Protein AF-A0A933HYL0-F1 (afdb_monomer_lite)

Radius of gyration: 24.43 Å; chains: 1; bounding box: 72×56×58 Å

Secondary structure (DSSP, 8-state):
--HHHHHHHHHHHHHHHHHHHSS-TTPPTTTHHHHHHHHHHHHTT---THHHHHHHHHHHHHSS--HHHHHHHHHHTTEEEEEEE-BSSSTTBHHHHHHTT-PPEEEEE-TTS-EEEEEEEEEETTTTEEEEETTEEEEHHHHHHHHHTTTTEEEEEEEPPGGGS-GGGHHHHGGG-----S---S-SSSHHHHTTS------THHHHHHTTT----PPPPPPPPPP---------HHHHHHHHHHHHHHHHHHT-

Sequence (256 aa):
MPIKNLALAACVAAVIHGCASVGRLTAPPGSCGVDAAERLSVRHGLGLGTAKDRLVSEARSSGVTSGAALKSALESAGFSVEVFAGDLDGPVGICRHAAQGRPPVVMLAGPNGLNHYALVAGCDPNRRVVRLEPEISMPYEAFARAWEAANRFTLVASKAPDVLRSPERTAADSAQSEPSLLLQSAAGSECWKRCRRKDDYYNTEECVMKCKDSAPAALPQPQSQPRHDHGPVYMDWKRAAAVLLIAIGIVLWVFL

Foldseek 3Di:
DPDVVVQLQVLLVCVVCVVCPPPCVPQQQQCLLLVQLQVLCVLQVFHLPCLSVVQVVCCVVVSHRDPVSSCVSLVVSQKDKDKDQEDCPDPRHQQVCLVVVFWKWAWFQHPVRDIGTWTFNHDDVVQQWTATPPGRIDHVVSRCVRRVSVVSIIMTIDRHDPVPPDCVVVVVVVVPDDDDDDDDDPDPPPLVVPVPPDPDDDDPPVSVVVVPPDDPDDDDDDDDDDDDPPDDPPDPVVVVVVVVVVVVVVVVVVVD

pLDDT: mean 77.0, std 20.8, range [36.19, 98.25]

Structure (mmCIF, N/CA/C/O backbone):
data_AF-A0A933HYL0-F1
#
_entry.id   AF-A0A933HYL0-F1
#
loop_
_atom_site.group_PDB
_atom_site.id
_atom_site.type_symbol
_atom_site.label_atom_id
_atom_site.label_alt_id
_atom_site.label_comp_id
_atom_site.label_asym_id
_atom_site.label_entity_id
_atom_site.label_seq_id
_atom_site.pdbx_PDB_ins_code
_atom_site.Cartn_x
_atom_site.Cartn_y
_atom_site.Cartn_z
_atom_site.occupancy
_atom_site.B_iso_or_equiv
_atom_site.auth_seq_id
_atom_site.auth_comp_id
_atom_site.auth_asym_id
_atom_site.auth_atom_id
_atom_site.pdbx_PDB_model_num
ATOM 1 N N . MET A 1 1 ? 22.845 -6.695 -22.492 1.00 58.44 1 MET A N 1
ATOM 2 C CA . MET A 1 1 ? 21.547 -6.496 -21.800 1.00 58.44 1 MET A CA 1
ATOM 3 C C . MET A 1 1 ? 21.514 -5.092 -21.193 1.00 58.44 1 MET A C 1
ATOM 5 O O . MET A 1 1 ? 22.331 -4.867 -20.313 1.00 58.44 1 MET A O 1
ATOM 9 N N . PRO A 1 2 ? 20.677 -4.140 -21.665 1.00 58.72 2 PRO A N 1
ATOM 10 C CA . PRO A 1 2 ? 20.410 -2.968 -20.804 1.00 58.72 2 PRO A CA 1
ATOM 11 C C . PRO A 1 2 ? 18.983 -2.370 -20.819 1.00 58.72 2 PRO A C 1
ATOM 13 O O . PRO A 1 2 ? 18.555 -1.804 -19.819 1.00 58.72 2 PRO A O 1
ATOM 16 N N . ILE A 1 3 ? 18.196 -2.502 -21.892 1.00 59.81 3 ILE A N 1
ATOM 17 C CA . ILE A 1 3 ? 17.007 -1.639 -22.089 1.00 59.81 3 ILE A CA 1
ATOM 18 C C . ILE A 1 3 ? 15.853 -1.963 -21.118 1.00 59.81 3 ILE A C 1
ATOM 20 O O . ILE A 1 3 ? 15.157 -1.067 -20.644 1.00 59.81 3 ILE A O 1
ATOM 24 N N . LYS A 1 4 ? 15.668 -3.240 -20.754 1.00 59.25 4 LYS A N 1
ATOM 25 C CA . LYS A 1 4 ? 14.552 -3.672 -19.888 1.00 59.25 4 LYS A CA 1
ATOM 26 C C . LYS A 1 4 ? 14.677 -3.184 -18.434 1.00 59.25 4 LYS A C 1
ATOM 28 O O . LYS A 1 4 ? 13.657 -2.992 -17.775 1.00 59.25 4 LYS A O 1
ATOM 33 N N . ASN A 1 5 ? 15.899 -2.946 -17.953 1.00 66.38 5 ASN A N 1
ATOM 34 C CA . ASN A 1 5 ? 16.138 -2.509 -16.573 1.00 66.38 5 ASN A CA 1
ATOM 35 C C . ASN A 1 5 ? 15.913 -1.001 -16.399 1.00 66.38 5 ASN A C 1
ATOM 37 O O . ASN A 1 5 ? 15.416 -0.581 -15.358 1.00 66.38 5 ASN A O 1
ATOM 41 N N . LEU A 1 6 ? 16.181 -0.202 -17.439 1.00 70.19 6 LEU A N 1
ATOM 42 C CA . LEU A 1 6 ? 15.929 1.243 -17.431 1.00 70.19 6 LEU A CA 1
ATOM 43 C C . LEU A 1 6 ? 14.437 1.575 -17.317 1.00 70.19 6 LEU A C 1
ATOM 45 O O . LEU A 1 6 ? 14.065 2.420 -16.510 1.00 70.19 6 LEU A O 1
ATOM 49 N N . ALA A 1 7 ? 13.570 0.876 -18.058 1.00 68.06 7 ALA A N 1
ATOM 50 C CA . ALA A 1 7 ? 12.125 1.107 -17.989 1.00 68.06 7 ALA A CA 1
ATOM 51 C C . ALA A 1 7 ? 11.537 0.761 -16.608 1.00 68.06 7 ALA A C 1
ATOM 53 O O . ALA A 1 7 ? 10.682 1.485 -16.100 1.00 68.06 7 ALA A O 1
ATOM 54 N N . LEU A 1 8 ? 12.020 -0.317 -15.975 1.00 68.69 8 LEU A N 1
ATOM 55 C CA . LEU A 1 8 ? 11.622 -0.688 -14.614 1.00 68.69 8 LEU A CA 1
ATOM 56 C C . LEU A 1 8 ? 12.084 0.362 -13.601 1.00 68.69 8 LEU A C 1
ATOM 58 O O . LEU A 1 8 ? 11.274 0.840 -12.811 1.00 68.69 8 LEU A O 1
ATOM 62 N N . ALA A 1 9 ? 13.363 0.741 -13.656 1.00 71.69 9 ALA A N 1
ATOM 63 C CA . ALA A 1 9 ? 13.922 1.755 -12.773 1.00 71.69 9 ALA A CA 1
ATOM 64 C C . ALA A 1 9 ? 13.176 3.086 -12.921 1.00 71.69 9 ALA A C 1
ATOM 66 O O . ALA A 1 9 ? 12.845 3.690 -11.911 1.00 71.69 9 ALA A O 1
ATOM 67 N N . ALA A 1 10 ? 12.831 3.495 -14.145 1.00 71.44 10 ALA A N 1
ATOM 68 C CA . ALA A 1 10 ? 12.051 4.702 -14.402 1.00 71.44 10 ALA A CA 1
ATOM 69 C C . ALA A 1 10 ? 10.617 4.611 -13.857 1.00 71.44 10 ALA A C 1
ATOM 71 O O . ALA A 1 10 ? 10.153 5.567 -13.250 1.00 71.44 10 ALA A O 1
ATOM 72 N N . CYS A 1 11 ? 9.922 3.476 -14.008 1.00 68.75 11 CYS A N 1
ATOM 73 C CA . CYS A 1 11 ? 8.566 3.306 -13.470 1.00 68.75 11 CYS A CA 1
ATOM 74 C C . CYS A 1 11 ? 8.554 3.311 -11.937 1.00 68.75 11 CYS A C 1
ATOM 76 O O . CYS A 1 11 ? 7.719 3.968 -11.323 1.00 68.75 11 CYS A O 1
ATOM 78 N N . VAL A 1 12 ? 9.488 2.597 -11.307 1.00 71.12 12 VAL A N 1
ATOM 79 C CA . VAL A 1 12 ? 9.582 2.544 -9.843 1.00 71.12 12 VAL A CA 1
ATOM 80 C C . VAL A 1 12 ? 10.084 3.875 -9.291 1.00 71.12 12 VAL A C 1
ATOM 82 O O . VAL A 1 12 ? 9.544 4.374 -8.309 1.00 71.12 12 VAL A O 1
ATOM 85 N N . ALA A 1 13 ? 11.045 4.514 -9.959 1.00 73.88 13 ALA A N 1
ATOM 86 C CA . ALA A 1 13 ? 11.440 5.876 -9.635 1.00 73.88 13 ALA A CA 1
ATOM 87 C C . ALA A 1 13 ? 10.264 6.839 -9.805 1.00 73.88 13 ALA A C 1
ATOM 89 O O . ALA A 1 13 ? 10.100 7.688 -8.948 1.00 73.88 13 ALA A O 1
ATOM 90 N N . ALA A 1 14 ? 9.415 6.700 -10.824 1.00 70.25 14 ALA A N 1
ATOM 91 C CA . ALA A 1 14 ? 8.217 7.522 -10.978 1.00 70.25 14 ALA A CA 1
ATOM 92 C C . ALA A 1 14 ? 7.194 7.282 -9.860 1.00 70.25 14 ALA A C 1
ATOM 94 O O . ALA A 1 14 ? 6.531 8.227 -9.461 1.00 70.25 14 ALA A O 1
ATOM 95 N N . VAL A 1 15 ? 7.099 6.076 -9.291 1.00 67.81 15 VAL A N 1
ATOM 96 C CA . VAL A 1 15 ? 6.309 5.858 -8.066 1.00 67.81 15 VAL A CA 1
ATOM 97 C C . VAL A 1 15 ? 6.938 6.594 -6.883 1.00 67.81 15 VAL A C 1
ATOM 99 O O . VAL A 1 15 ? 6.281 7.392 -6.219 1.00 67.81 15 VAL A O 1
ATOM 102 N N . ILE A 1 16 ? 8.237 6.388 -6.664 1.00 67.62 16 ILE A N 1
ATOM 103 C CA . ILE A 1 16 ? 8.970 6.958 -5.527 1.00 67.62 16 ILE A CA 1
ATOM 104 C C . ILE A 1 16 ? 9.007 8.499 -5.594 1.00 67.62 16 ILE A C 1
ATOM 106 O O . ILE A 1 16 ? 8.783 9.170 -4.591 1.00 67.62 16 ILE A O 1
ATOM 110 N N . HIS A 1 17 ? 9.251 9.069 -6.774 1.00 63.16 17 HIS A N 1
ATOM 111 C CA . HIS A 1 17 ? 9.361 10.512 -7.022 1.00 63.16 17 HIS A CA 1
ATOM 112 C C . HIS A 1 17 ? 8.012 11.159 -7.363 1.00 63.16 17 HIS A C 1
ATOM 114 O O . HIS A 1 17 ? 7.825 12.353 -7.133 1.00 63.16 17 HIS A O 1
ATOM 120 N N . GLY A 1 18 ? 7.045 10.400 -7.882 1.00 56.84 18 GLY A N 1
ATOM 121 C CA . GLY A 1 18 ? 5.660 10.841 -8.067 1.00 56.84 18 GLY A CA 1
ATOM 122 C C . GLY A 1 18 ? 5.039 11.249 -6.735 1.00 56.84 18 GLY A C 1
ATOM 123 O O . GLY A 1 18 ? 4.436 12.314 -6.633 1.00 56.84 18 GLY A O 1
ATOM 124 N N . CYS A 1 19 ? 5.324 10.491 -5.672 1.00 53.25 19 CYS A N 1
ATOM 125 C CA . CYS A 1 19 ? 4.989 10.880 -4.301 1.00 53.25 19 CYS A CA 1
ATOM 126 C C . CYS A 1 19 ? 5.635 12.212 -3.873 1.00 53.25 19 CYS A C 1
ATOM 128 O O . CYS A 1 19 ? 5.015 12.979 -3.141 1.00 53.25 19 CYS A O 1
ATOM 130 N N . ALA A 1 20 ? 6.837 12.531 -4.363 1.00 49.69 20 ALA A N 1
ATOM 131 C CA . ALA A 1 20 ? 7.520 13.786 -4.051 1.00 49.69 20 ALA A CA 1
ATOM 132 C C . ALA A 1 20 ? 6.989 14.992 -4.853 1.00 49.69 20 ALA A C 1
ATOM 134 O O . ALA A 1 20 ? 7.069 16.117 -4.376 1.00 49.69 20 ALA A O 1
ATOM 135 N N . SER A 1 21 ? 6.441 14.796 -6.056 1.00 40.31 21 SER A N 1
ATOM 136 C CA . SER A 1 21 ? 6.103 15.898 -6.980 1.00 40.31 21 SER A CA 1
ATOM 137 C C . SER A 1 21 ? 4.678 16.451 -6.842 1.00 40.31 21 SER A C 1
ATOM 139 O O . SER A 1 21 ? 4.428 17.586 -7.250 1.00 40.31 21 SER A O 1
ATOM 141 N N . VAL A 1 22 ? 3.753 15.737 -6.192 1.00 48.69 22 VAL A N 1
ATOM 142 C CA . VAL A 1 22 ? 2.398 16.244 -5.894 1.00 48.69 22 VAL A CA 1
ATOM 143 C C . VAL A 1 22 ? 2.411 17.087 -4.611 1.00 48.69 22 VAL A C 1
ATOM 145 O O . VAL A 1 22 ? 1.869 16.685 -3.586 1.00 48.69 22 VAL A O 1
ATOM 148 N N . GLY A 1 23 ? 3.091 18.240 -4.626 1.00 36.19 23 GLY A N 1
ATOM 149 C CA . GLY A 1 23 ? 2.983 19.308 -3.610 1.00 36.19 23 GLY A CA 1
ATOM 150 C C . GLY A 1 23 ? 3.295 18.948 -2.144 1.00 36.19 23 GLY A C 1
ATOM 151 O O . GLY A 1 23 ? 3.155 19.798 -1.270 1.00 36.19 23 GLY A O 1
ATOM 152 N N . ARG A 1 24 ? 3.724 17.715 -1.855 1.00 42.88 24 ARG A N 1
ATOM 153 C CA . ARG A 1 24 ? 4.025 17.177 -0.518 1.00 42.88 24 ARG A CA 1
ATOM 154 C C . ARG A 1 24 ? 5.512 16.838 -0.377 1.00 42.88 24 ARG A C 1
ATOM 156 O O . ARG A 1 24 ? 5.888 15.795 0.144 1.00 42.88 24 ARG A O 1
ATOM 163 N N . LEU A 1 25 ? 6.377 17.766 -0.790 1.00 38.25 25 LEU A N 1
ATOM 164 C CA . LEU A 1 25 ? 7.845 17.675 -0.676 1.00 38.25 25 LEU A CA 1
ATOM 165 C C . LEU A 1 25 ? 8.384 17.634 0.773 1.00 38.25 25 LEU A C 1
ATOM 167 O O . LEU A 1 25 ? 9.589 17.727 0.982 1.00 38.25 25 LEU A O 1
ATOM 171 N N . THR A 1 26 ? 7.525 17.496 1.783 1.00 52.34 26 THR A N 1
ATOM 172 C CA . THR A 1 26 ? 7.911 17.430 3.201 1.00 52.34 26 THR A CA 1
ATOM 173 C C . THR A 1 26 ? 7.614 16.081 3.849 1.00 52.34 26 THR A C 1
ATOM 175 O O . THR A 1 26 ? 7.827 15.936 5.054 1.00 52.34 26 THR A O 1
ATOM 178 N N . ALA A 1 27 ? 7.129 15.091 3.089 1.00 62.59 27 ALA A N 1
ATOM 179 C CA . ALA A 1 27 ? 6.898 13.763 3.636 1.00 62.59 27 ALA A CA 1
ATOM 180 C C . ALA A 1 27 ? 8.245 13.181 4.119 1.00 62.59 27 ALA A C 1
ATOM 182 O O . ALA A 1 27 ? 9.186 13.078 3.326 1.00 62.59 27 ALA A O 1
ATOM 183 N N . PRO A 1 28 ? 8.393 12.856 5.419 1.00 71.88 28 PRO A N 1
ATOM 184 C CA . PRO A 1 28 ? 9.663 12.380 5.946 1.00 71.88 28 PRO A CA 1
ATOM 185 C C . PRO A 1 28 ? 10.057 11.053 5.276 1.00 71.88 28 PRO A C 1
ATOM 187 O O . PRO A 1 28 ? 9.175 10.306 4.836 1.00 71.88 28 PRO A O 1
ATOM 190 N N . PRO A 1 29 ? 11.356 10.720 5.206 1.00 76.81 29 PRO A N 1
ATOM 191 C CA . PRO A 1 29 ? 11.801 9.411 4.735 1.00 76.81 29 PRO A CA 1
ATOM 192 C C . PRO A 1 29 ? 11.029 8.285 5.439 1.00 76.81 29 PRO A C 1
ATOM 194 O O . PRO A 1 29 ? 10.729 8.385 6.628 1.00 76.81 29 PRO A O 1
ATOM 197 N N . GLY A 1 30 ? 10.649 7.245 4.695 1.00 83.25 30 GLY A N 1
ATOM 198 C CA . GLY A 1 30 ? 9.903 6.108 5.248 1.00 83.25 30 GLY A CA 1
ATOM 199 C C . GLY A 1 30 ? 8.398 6.316 5.437 1.00 83.25 30 GLY A C 1
ATOM 200 O O . GLY A 1 30 ? 7.706 5.368 5.798 1.00 83.25 30 GLY A O 1
ATOM 201 N N . SER A 1 31 ? 7.858 7.503 5.149 1.00 91.31 31 SER A N 1
ATOM 202 C CA . SER A 1 31 ? 6.430 7.819 5.344 1.00 91.31 31 SER A CA 1
ATOM 203 C C . SER A 1 31 ? 5.463 7.130 4.378 1.00 91.31 31 SER A C 1
ATOM 205 O O . SER A 1 31 ? 4.265 7.128 4.642 1.00 91.31 31 SER A O 1
ATOM 207 N N . CYS A 1 32 ? 5.938 6.489 3.304 1.00 94.00 32 CYS A N 1
ATOM 208 C CA . CYS A 1 32 ? 5.060 5.836 2.320 1.00 94.00 32 CYS A CA 1
ATOM 209 C C . CYS A 1 32 ? 4.092 4.809 2.940 1.00 94.00 32 CYS A C 1
ATOM 211 O O . CYS A 1 32 ? 2.947 4.705 2.504 1.00 94.00 32 CYS A O 1
ATOM 213 N N . GLY A 1 33 ? 4.508 4.098 3.998 1.00 95.38 33 GLY A N 1
ATOM 214 C CA . GLY A 1 33 ? 3.620 3.211 4.754 1.00 95.38 33 GLY A CA 1
ATOM 215 C C . GLY A 1 33 ? 2.516 3.980 5.486 1.00 95.38 33 GLY A C 1
ATOM 216 O O . GLY A 1 33 ? 1.345 3.615 5.395 1.00 95.38 33 GLY A O 1
ATOM 217 N N . VAL A 1 34 ? 2.878 5.075 6.162 1.00 96.12 34 VAL A N 1
ATOM 218 C CA . VAL A 1 34 ? 1.932 5.973 6.850 1.00 96.12 34 VAL A CA 1
ATOM 219 C C . VAL A 1 34 ? 0.899 6.515 5.862 1.00 96.12 34 VAL A C 1
ATOM 221 O O . VAL A 1 34 ? -0.298 6.432 6.125 1.00 96.12 34 VAL A O 1
ATOM 224 N N . ASP A 1 35 ? 1.351 7.010 4.709 1.00 95.62 35 ASP A N 1
ATOM 225 C CA . ASP A 1 35 ? 0.489 7.588 3.676 1.00 95.62 35 ASP A CA 1
ATOM 226 C C . ASP A 1 35 ? -0.459 6.545 3.071 1.00 95.62 35 ASP A C 1
ATOM 228 O O . ASP A 1 35 ? -1.645 6.822 2.876 1.00 95.62 35 ASP A O 1
ATOM 232 N N . ALA A 1 36 ? 0.033 5.333 2.796 1.00 96.50 36 ALA A N 1
ATOM 233 C CA . ALA A 1 36 ? -0.796 4.238 2.301 1.00 96.50 36 ALA A CA 1
ATOM 234 C C . ALA A 1 36 ? -1.870 3.837 3.328 1.00 96.50 36 ALA A C 1
ATOM 236 O O . ALA A 1 36 ? -3.042 3.695 2.969 1.00 96.50 36 ALA A O 1
ATOM 237 N N . ALA A 1 37 ? -1.498 3.716 4.607 1.00 97.31 37 ALA A N 1
ATOM 238 C CA . ALA A 1 37 ? -2.430 3.411 5.690 1.00 97.31 37 ALA A CA 1
ATOM 239 C C . ALA A 1 37 ? -3.463 4.527 5.894 1.00 97.31 37 ALA A C 1
ATOM 241 O O . ALA A 1 37 ? -4.639 4.235 6.104 1.00 97.31 37 ALA A O 1
ATOM 242 N N . GLU A 1 38 ? -3.058 5.795 5.801 1.00 96.69 38 GLU A N 1
ATOM 243 C CA . GLU A 1 38 ? -3.953 6.947 5.927 1.00 96.69 38 GLU A CA 1
ATOM 244 C C . GLU A 1 38 ? -4.953 7.021 4.764 1.00 96.69 38 GLU A C 1
ATOM 246 O O . GLU A 1 38 ? -6.147 7.208 4.992 1.00 96.69 38 GLU A O 1
ATOM 251 N N . ARG A 1 39 ? -4.514 6.795 3.521 1.00 96.06 39 ARG A N 1
ATOM 252 C CA . ARG A 1 39 ? -5.413 6.744 2.351 1.00 96.06 39 ARG A CA 1
ATOM 253 C C . ARG A 1 39 ? -6.426 5.609 2.453 1.00 96.06 39 ARG A C 1
ATOM 255 O O . ARG A 1 39 ? -7.614 5.821 2.206 1.00 96.06 39 ARG A O 1
ATOM 262 N N . LEU A 1 40 ? -5.972 4.423 2.858 1.00 96.69 40 LEU A N 1
ATOM 263 C CA . LEU A 1 40 ? -6.846 3.277 3.112 1.00 96.69 40 LEU A CA 1
ATOM 264 C C . LEU A 1 40 ? -7.870 3.598 4.213 1.00 96.69 40 LEU A C 1
ATOM 266 O O . LEU A 1 40 ? -9.062 3.339 4.061 1.00 96.69 40 LEU A O 1
ATOM 270 N N . SER A 1 41 ? -7.406 4.237 5.284 1.00 96.81 41 SER A N 1
ATOM 271 C CA . SER A 1 41 ? -8.201 4.688 6.428 1.00 96.81 41 SER A CA 1
ATOM 272 C C . SER A 1 41 ? -9.317 5.655 6.028 1.00 96.81 41 SER A C 1
ATOM 274 O O . SER A 1 41 ? -10.492 5.415 6.321 1.00 96.81 41 SER A O 1
ATOM 276 N N . VAL A 1 42 ? -8.977 6.690 5.254 1.00 95.56 42 VAL A N 1
ATOM 277 C CA . VAL A 1 42 ? -9.937 7.662 4.707 1.00 95.56 42 VAL A CA 1
ATOM 278 C C . VAL A 1 42 ? -10.985 6.977 3.832 1.00 95.56 42 VAL A C 1
ATOM 280 O O . VAL A 1 42 ? -12.176 7.232 3.999 1.00 95.56 42 VAL A O 1
ATOM 283 N N . ARG A 1 43 ? -10.574 6.063 2.944 1.00 95.06 43 ARG A N 1
ATOM 284 C CA . ARG A 1 43 ? -11.495 5.344 2.047 1.00 95.06 43 ARG A CA 1
ATOM 285 C C . ARG A 1 43 ? -12.549 4.529 2.801 1.00 95.06 43 ARG A C 1
ATOM 287 O O . ARG A 1 43 ? -13.675 4.416 2.327 1.00 95.06 43 ARG A O 1
ATOM 294 N N . HIS A 1 44 ? -12.206 3.979 3.963 1.00 94.94 44 HIS A N 1
ATOM 295 C CA . HIS A 1 44 ? -13.132 3.201 4.791 1.00 94.94 44 HIS A CA 1
ATOM 296 C C . HIS A 1 44 ? -13.819 4.018 5.898 1.00 94.94 44 HIS A C 1
ATOM 298 O O . HIS A 1 44 ? -14.600 3.454 6.666 1.00 94.94 44 HIS A O 1
ATOM 304 N N . GLY A 1 45 ? -13.554 5.326 5.991 1.00 95.75 45 GLY A N 1
ATOM 305 C CA . GLY A 1 45 ? -14.120 6.191 7.029 1.00 95.75 45 GLY A CA 1
ATOM 306 C C . GLY A 1 45 ? -13.659 5.833 8.446 1.00 95.75 45 GLY A C 1
ATOM 307 O O . GLY A 1 45 ? -14.389 6.071 9.406 1.00 95.75 45 GLY A O 1
ATOM 308 N N . LEU A 1 46 ? -12.475 5.234 8.588 1.00 95.56 46 LEU A N 1
ATOM 309 C CA . LEU A 1 46 ? -11.874 4.880 9.873 1.00 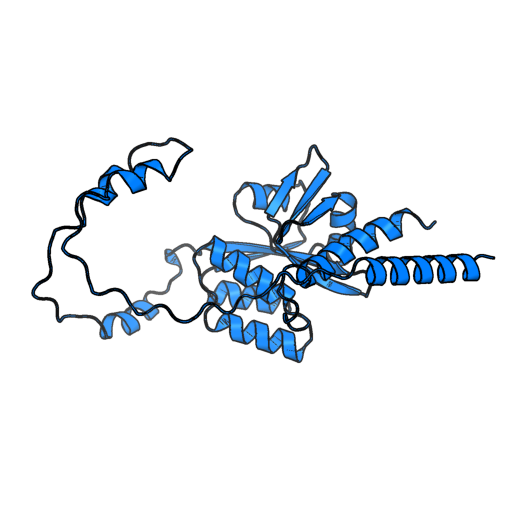95.56 46 LEU A CA 1
ATOM 310 C C . LEU A 1 46 ? -10.592 5.687 10.043 1.00 95.56 46 LEU A C 1
ATOM 312 O O . LEU A 1 46 ? -9.647 5.484 9.297 1.00 95.56 46 LEU A O 1
ATOM 316 N N . GLY A 1 47 ? -10.544 6.610 11.001 1.00 95.25 47 GLY A N 1
ATOM 317 C CA . GLY A 1 47 ? -9.325 7.372 11.280 1.00 95.25 47 GLY A CA 1
ATOM 318 C C . GLY A 1 47 ? -8.278 6.530 12.014 1.00 95.25 47 GLY A C 1
ATOM 319 O O . GLY A 1 47 ? -8.617 5.782 12.925 1.00 95.25 47 GLY A O 1
ATOM 320 N N . LEU A 1 48 ? -6.994 6.703 11.677 1.00 96.25 48 LEU A N 1
ATOM 321 C CA . LEU A 1 48 ? -5.894 6.023 12.380 1.00 96.25 48 LEU A CA 1
ATOM 322 C C . LEU A 1 48 ? -5.717 6.493 13.837 1.00 96.25 48 LEU A C 1
ATOM 324 O O . LEU A 1 48 ? -5.137 5.773 14.649 1.00 96.25 48 LEU A O 1
ATOM 328 N N . GLY A 1 49 ? -6.178 7.703 14.179 1.00 95.25 49 GLY A N 1
ATOM 329 C CA . GLY A 1 49 ? -6.007 8.287 15.513 1.00 95.25 49 GLY A CA 1
ATOM 330 C C . GLY A 1 49 ? -4.545 8.252 15.976 1.00 95.25 49 GLY A C 1
ATOM 331 O O . GLY A 1 49 ? -3.629 8.497 15.191 1.00 95.25 49 GLY A O 1
ATOM 332 N N . THR A 1 50 ? -4.316 7.857 17.230 1.00 95.25 50 THR A N 1
ATOM 333 C CA . THR A 1 50 ? -2.968 7.732 17.821 1.00 95.25 50 THR A CA 1
ATOM 334 C C . THR A 1 50 ? -2.117 6.619 17.195 1.00 95.25 50 THR A C 1
ATOM 336 O O . THR A 1 50 ? -0.906 6.557 17.413 1.00 95.25 50 THR A O 1
ATOM 339 N N . ALA A 1 51 ? -2.700 5.718 16.392 1.00 95.94 51 ALA A N 1
ATOM 340 C CA . ALA A 1 51 ? -1.922 4.742 15.631 1.00 95.94 51 ALA A CA 1
ATOM 341 C C . ALA A 1 51 ? -1.081 5.410 14.533 1.00 95.94 51 ALA A C 1
ATOM 343 O O . ALA A 1 51 ? 0.008 4.922 14.233 1.00 95.94 51 ALA A O 1
ATOM 344 N N . LYS A 1 52 ? -1.527 6.557 13.999 1.00 96.81 52 LYS A N 1
ATOM 345 C CA . LYS A 1 52 ? -0.754 7.346 13.032 1.00 96.81 52 LYS A CA 1
ATOM 346 C C . LYS A 1 52 ? 0.568 7.817 13.633 1.00 96.81 52 LYS A C 1
ATOM 348 O O . LYS A 1 52 ? 1.613 7.627 13.019 1.00 96.81 52 LYS A O 1
ATOM 353 N N . ASP A 1 53 ? 0.531 8.368 14.843 1.00 94.69 53 ASP A N 1
ATOM 354 C CA . ASP A 1 53 ? 1.723 8.906 15.509 1.00 94.69 53 ASP A CA 1
ATOM 355 C C . ASP A 1 53 ? 2.762 7.814 15.783 1.00 94.69 53 ASP A C 1
ATOM 357 O O . ASP A 1 53 ? 3.962 8.036 15.619 1.00 94.69 53 ASP A O 1
ATOM 361 N N . ARG A 1 54 ? 2.301 6.600 16.116 1.00 94.38 54 ARG A N 1
ATOM 362 C CA . ARG A 1 54 ? 3.167 5.422 16.270 1.00 94.38 54 ARG A CA 1
ATOM 363 C C . ARG A 1 54 ? 3.860 5.053 14.957 1.00 94.38 54 ARG A C 1
ATOM 365 O O . ARG A 1 54 ? 5.077 4.890 14.957 1.00 94.38 54 ARG A O 1
ATOM 372 N N . LEU A 1 55 ? 3.122 5.006 13.843 1.00 95.62 55 LEU A N 1
ATOM 373 C CA . LEU A 1 55 ? 3.708 4.737 12.524 1.00 95.62 55 LEU A CA 1
ATOM 374 C C . LEU A 1 55 ? 4.699 5.828 12.097 1.00 95.62 55 LEU A C 1
ATOM 376 O O . LEU A 1 55 ? 5.749 5.517 11.541 1.00 95.62 55 LEU A O 1
ATOM 380 N N . VAL A 1 56 ? 4.393 7.101 12.367 1.00 94.81 56 VAL A N 1
ATOM 381 C CA . VAL A 1 56 ? 5.295 8.227 12.075 1.00 94.81 56 VAL A CA 1
ATOM 382 C C . VAL A 1 56 ? 6.570 8.135 12.910 1.00 94.81 56 VAL A C 1
ATOM 384 O O . VAL A 1 56 ? 7.659 8.362 12.384 1.00 94.81 56 VAL A O 1
ATOM 387 N N . SER A 1 57 ? 6.453 7.798 14.195 1.00 93.62 57 SER A N 1
ATOM 388 C CA . SER A 1 57 ? 7.600 7.610 15.086 1.00 93.62 57 SER A CA 1
ATOM 389 C C . SER A 1 57 ? 8.507 6.476 14.601 1.00 93.62 57 SER A C 1
ATOM 391 O O . SER A 1 57 ? 9.716 6.664 14.483 1.00 93.62 57 SER A O 1
ATOM 393 N N . GLU A 1 58 ? 7.926 5.335 14.223 1.00 93.69 58 GLU A N 1
ATOM 394 C CA . GLU A 1 58 ? 8.669 4.204 13.659 1.00 93.69 58 GLU A CA 1
ATOM 395 C C . GLU A 1 58 ? 9.332 4.545 12.325 1.00 93.69 58 GLU A C 1
ATOM 397 O O . GLU A 1 58 ? 10.512 4.256 12.135 1.00 93.69 58 GLU A O 1
ATOM 402 N N . ALA A 1 59 ? 8.609 5.196 11.410 1.00 92.81 59 ALA A N 1
ATOM 403 C CA . ALA A 1 59 ? 9.165 5.621 10.129 1.00 92.81 59 ALA A CA 1
ATOM 404 C C . ALA A 1 59 ? 10.366 6.560 10.324 1.00 92.81 59 ALA A C 1
ATOM 406 O O . ALA A 1 59 ? 11.363 6.436 9.621 1.00 92.81 59 ALA A O 1
ATOM 407 N N . ARG A 1 60 ? 10.307 7.461 11.314 1.00 92.00 60 ARG A N 1
ATOM 408 C CA . ARG A 1 60 ? 11.418 8.363 11.651 1.00 92.00 60 ARG A CA 1
ATOM 409 C C . ARG A 1 60 ? 12.614 7.638 12.262 1.00 92.00 60 ARG A C 1
ATOM 411 O O . ARG A 1 60 ? 13.740 8.010 11.956 1.00 92.00 60 ARG A O 1
ATOM 418 N N . SER A 1 61 ? 12.391 6.650 13.128 1.00 92.06 61 SER A N 1
ATOM 419 C CA . SER A 1 61 ? 13.477 5.961 13.838 1.00 92.06 61 SER A CA 1
ATOM 420 C C . SER A 1 61 ? 14.191 4.920 12.977 1.00 92.06 61 SER A C 1
ATOM 422 O O . SER A 1 61 ? 15.408 4.783 13.064 1.00 92.06 61 SER A O 1
ATOM 424 N N . SER A 1 62 ? 13.447 4.202 12.137 1.00 88.44 62 SER A N 1
ATOM 425 C CA . SER A 1 62 ? 13.961 3.095 11.319 1.00 88.44 62 SER A CA 1
ATOM 426 C C . SER A 1 62 ? 14.160 3.455 9.845 1.00 88.44 62 SER A C 1
ATOM 428 O O . SER A 1 62 ? 14.769 2.694 9.097 1.00 88.44 62 SER A O 1
ATOM 430 N N . GLY A 1 63 ? 13.630 4.599 9.404 1.00 87.12 63 GLY A N 1
ATOM 431 C CA . GLY A 1 63 ? 13.622 5.017 8.004 1.00 87.12 63 GLY A CA 1
ATOM 432 C C . GLY A 1 63 ? 12.590 4.294 7.130 1.00 87.12 63 GLY A C 1
ATOM 433 O O . GLY A 1 63 ? 12.431 4.680 5.973 1.00 87.12 63 GLY A O 1
ATOM 434 N N . VAL A 1 64 ? 11.888 3.270 7.641 1.00 88.38 64 VAL A N 1
ATOM 435 C CA . VAL A 1 64 ? 10.888 2.473 6.905 1.00 88.38 64 VAL A CA 1
ATOM 436 C C . VAL A 1 64 ? 9.832 1.915 7.863 1.00 88.38 64 VAL A C 1
ATOM 438 O O . VAL A 1 64 ? 10.159 1.282 8.854 1.00 88.38 64 VAL A O 1
ATOM 441 N N . THR A 1 65 ? 8.545 2.042 7.540 1.00 93.00 65 THR A N 1
ATOM 442 C CA . THR A 1 65 ? 7.488 1.371 8.316 1.00 93.00 65 THR A CA 1
ATOM 443 C C . THR A 1 65 ? 7.500 -0.148 8.097 1.00 93.00 65 THR A C 1
ATOM 445 O O . THR A 1 65 ? 7.438 -0.620 6.959 1.00 93.00 65 THR A O 1
ATOM 448 N N . SER A 1 66 ? 7.518 -0.953 9.158 1.00 95.06 66 SER A N 1
ATOM 449 C CA . SER A 1 66 ? 7.401 -2.408 9.017 1.00 95.06 66 SER A CA 1
ATOM 450 C C . SER A 1 66 ? 5.974 -2.848 8.653 1.00 95.06 66 SER A C 1
ATOM 452 O O . SER A 1 66 ? 4.982 -2.207 9.010 1.00 95.06 66 SER A O 1
ATOM 454 N N . GLY A 1 67 ? 5.843 -3.988 7.966 1.00 96.19 67 GLY A N 1
ATOM 455 C CA . GLY A 1 67 ? 4.527 -4.558 7.649 1.00 96.19 67 GLY A CA 1
ATOM 456 C C . GLY A 1 67 ? 3.732 -4.940 8.906 1.00 96.19 67 GLY A C 1
ATOM 457 O O . GLY A 1 67 ? 2.512 -4.786 8.947 1.00 96.19 67 GLY A O 1
ATOM 458 N N . ALA A 1 68 ? 4.431 -5.373 9.962 1.00 97.25 68 ALA A N 1
ATOM 459 C CA . ALA A 1 68 ? 3.838 -5.681 11.262 1.00 97.25 68 ALA A CA 1
ATOM 460 C C . ALA A 1 68 ? 3.264 -4.430 11.944 1.00 97.25 68 ALA A C 1
ATOM 462 O O . ALA A 1 68 ? 2.163 -4.477 12.497 1.00 97.25 68 ALA A O 1
ATOM 463 N N . ALA A 1 69 ? 3.968 -3.301 11.860 1.00 96.88 69 ALA A N 1
ATOM 464 C CA . ALA A 1 69 ? 3.478 -2.038 12.384 1.00 96.88 69 ALA A CA 1
ATOM 465 C C . ALA A 1 69 ? 2.264 -1.517 11.625 1.00 96.88 69 ALA A C 1
ATOM 467 O O . ALA A 1 69 ? 1.287 -1.116 12.256 1.00 96.88 69 ALA A O 1
ATOM 468 N N . LEU A 1 70 ? 2.279 -1.593 10.288 1.00 97.75 70 LEU A N 1
ATOM 469 C CA . LEU A 1 70 ? 1.115 -1.258 9.461 1.00 97.75 70 LEU A CA 1
ATOM 470 C C . LEU A 1 70 ? -0.112 -2.068 9.866 1.00 97.75 70 LEU A C 1
ATOM 472 O O . LEU A 1 70 ? -1.178 -1.496 10.097 1.00 97.75 70 LEU A O 1
ATOM 476 N N . LYS A 1 71 ? 0.053 -3.388 10.005 1.00 98.19 71 LYS A N 1
ATOM 477 C CA . LYS A 1 71 ? -1.005 -4.286 10.470 1.00 98.19 71 LYS A CA 1
ATOM 478 C C . LYS A 1 71 ? -1.533 -3.858 11.841 1.00 98.19 71 LYS A C 1
ATOM 480 O O . LYS A 1 71 ? -2.725 -3.602 11.970 1.00 98.19 71 LYS A O 1
ATOM 485 N N . SER A 1 72 ? -0.650 -3.709 12.828 1.00 97.88 72 SER A N 1
ATOM 486 C CA . SER A 1 72 ? -1.015 -3.329 14.202 1.00 97.88 72 SER A CA 1
ATOM 487 C C . SER A 1 72 ? -1.736 -1.977 14.275 1.00 97.88 72 SER A C 1
ATOM 489 O O . SER A 1 72 ? -2.712 -1.813 15.014 1.00 97.88 72 SER A O 1
ATOM 491 N N . ALA A 1 73 ? -1.294 -1.001 13.480 1.00 97.38 73 ALA A N 1
ATOM 492 C CA . ALA A 1 73 ? -1.903 0.319 13.427 1.00 97.38 73 ALA A CA 1
ATOM 493 C C . ALA A 1 73 ? -3.313 0.293 12.824 1.00 97.38 73 ALA A C 1
ATOM 495 O O . ALA A 1 73 ? -4.221 0.912 13.379 1.00 97.38 73 ALA A O 1
ATOM 496 N N . LEU A 1 74 ? -3.512 -0.451 11.734 1.00 97.94 74 LEU A N 1
ATOM 497 C CA . LEU A 1 74 ? -4.826 -0.634 11.119 1.00 97.94 74 LEU A CA 1
ATOM 498 C C . LEU A 1 74 ? -5.766 -1.431 12.038 1.00 97.94 74 LEU A C 1
ATOM 500 O O . LEU A 1 74 ? -6.904 -1.022 12.251 1.00 97.94 74 LEU A O 1
ATOM 504 N N . GLU A 1 75 ? -5.296 -2.508 12.669 1.00 97.00 75 GLU A N 1
ATOM 505 C CA . GLU A 1 75 ? -6.090 -3.264 13.651 1.00 97.00 75 GLU A CA 1
ATOM 506 C C . GLU A 1 75 ? -6.521 -2.374 14.829 1.00 97.00 75 GLU A C 1
ATOM 508 O O . GLU A 1 75 ? -7.692 -2.360 15.207 1.00 97.00 75 GLU A O 1
ATOM 513 N N . SER A 1 76 ? -5.613 -1.534 15.341 1.00 96.06 76 SER A N 1
ATOM 514 C CA . SER A 1 76 ? -5.922 -0.547 16.390 1.00 96.06 76 SER A CA 1
ATOM 515 C C . SER A 1 76 ? -6.991 0.472 15.968 1.00 96.06 76 SER A C 1
ATOM 517 O O . SER A 1 76 ? -7.703 0.998 16.823 1.00 96.06 76 SER A O 1
ATOM 519 N N . ALA A 1 77 ? -7.103 0.763 14.669 1.00 96.00 77 ALA A N 1
ATOM 520 C CA . ALA A 1 77 ? -8.098 1.669 14.097 1.00 96.00 77 ALA A CA 1
ATOM 521 C C . ALA A 1 77 ? -9.448 0.980 13.791 1.00 96.00 77 ALA A C 1
ATOM 523 O O . ALA A 1 77 ? -10.373 1.618 13.287 1.00 96.00 77 ALA A O 1
ATOM 524 N N . GLY A 1 78 ? -9.594 -0.311 14.114 1.00 95.62 78 GLY A N 1
ATOM 525 C CA . GLY A 1 78 ? -10.834 -1.067 13.923 1.00 95.62 78 GLY A CA 1
ATOM 526 C C . GLY A 1 78 ? -10.945 -1.767 12.568 1.00 95.62 78 GLY A C 1
ATOM 527 O O . GLY A 1 78 ? -12.055 -2.074 12.124 1.00 95.62 78 GLY A O 1
ATOM 528 N N . PHE A 1 79 ? -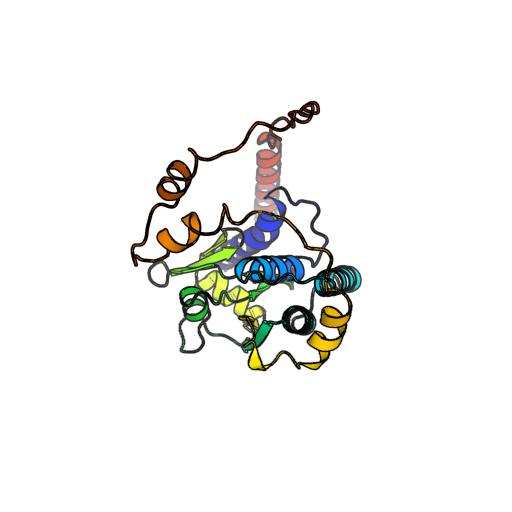9.818 -2.019 11.901 1.00 96.88 79 PHE A N 1
ATOM 529 C CA . PHE A 1 79 ? -9.777 -2.863 10.712 1.00 96.88 79 PHE A CA 1
ATOM 530 C C . PHE A 1 79 ? -9.603 -4.345 11.067 1.00 96.88 79 PHE A C 1
ATOM 532 O O . PHE A 1 79 ? -8.895 -4.698 12.004 1.00 96.88 79 PHE A O 1
ATOM 539 N N . SER A 1 80 ? -10.193 -5.218 10.253 1.00 96.38 80 SER A N 1
ATOM 540 C CA . SER A 1 80 ? -9.747 -6.599 10.081 1.00 96.38 80 SER A CA 1
ATOM 541 C C . SER A 1 80 ? -8.696 -6.619 8.972 1.00 96.38 80 SER A C 1
ATOM 543 O O . SER A 1 80 ? -8.964 -6.144 7.861 1.00 96.38 80 SER A O 1
ATOM 545 N N . VAL A 1 81 ? -7.493 -7.100 9.292 1.00 97.56 81 VAL A N 1
ATOM 546 C CA . VAL A 1 81 ? -6.316 -7.012 8.421 1.00 97.56 81 VAL A CA 1
ATOM 547 C C . VAL A 1 81 ? -5.796 -8.403 8.079 1.00 97.56 81 VAL A C 1
ATOM 549 O O . VAL A 1 81 ? -5.516 -9.210 8.962 1.00 97.56 81 VAL A O 1
ATOM 552 N N . GLU A 1 82 ? -5.600 -8.648 6.789 1.00 97.00 82 GLU A N 1
ATOM 553 C CA . GLU A 1 82 ? -5.016 -9.871 6.244 1.00 97.00 82 GLU A CA 1
ATOM 554 C C . GLU A 1 82 ? -3.675 -9.531 5.588 1.00 97.00 82 GLU A C 1
ATOM 556 O O . GLU A 1 82 ? -3.589 -8.586 4.800 1.00 97.00 82 GLU A O 1
ATOM 561 N N . VAL A 1 83 ? -2.629 -10.296 5.908 1.00 97.38 83 VAL A N 1
ATOM 562 C CA . VAL A 1 83 ? -1.294 -10.155 5.308 1.00 97.38 83 VAL A CA 1
ATOM 563 C C . VAL A 1 83 ? -0.910 -11.474 4.658 1.00 97.38 83 VAL A C 1
ATOM 565 O O . VAL A 1 83 ? -0.970 -12.519 5.302 1.00 97.38 83 VAL A O 1
ATOM 568 N N . PHE A 1 84 ? -0.519 -11.429 3.389 1.00 96.38 84 PHE A N 1
ATOM 569 C CA . PHE A 1 84 ? -0.187 -12.616 2.606 1.00 96.38 84 PHE A CA 1
ATOM 570 C C . PHE A 1 84 ? 0.773 -12.284 1.457 1.00 96.38 84 PHE A C 1
ATOM 572 O O . PHE A 1 84 ? 0.956 -11.123 1.086 1.00 96.38 84 PHE A O 1
ATOM 579 N N . ALA A 1 85 ? 1.390 -13.322 0.890 1.00 96.81 85 ALA A N 1
ATOM 580 C CA . ALA A 1 85 ? 2.100 -13.225 -0.380 1.00 96.81 85 ALA A CA 1
ATOM 581 C C . ALA A 1 85 ? 1.078 -13.378 -1.515 1.00 96.81 85 ALA A C 1
ATOM 583 O O . ALA A 1 85 ? 0.528 -14.462 -1.710 1.00 96.81 85 ALA A O 1
ATOM 584 N N . GLY A 1 86 ? 0.768 -12.282 -2.206 1.00 93.75 86 GLY A N 1
ATOM 585 C CA . GLY A 1 86 ? -0.324 -12.258 -3.180 1.00 93.75 86 GLY A CA 1
ATOM 586 C C . GLY A 1 86 ? 0.018 -12.896 -4.526 1.00 93.75 86 GLY A C 1
ATOM 587 O O . GLY A 1 86 ? 1.150 -13.303 -4.799 1.00 93.75 86 GLY A O 1
ATOM 588 N N . ASP A 1 87 ? -0.978 -12.918 -5.405 1.00 94.94 87 ASP A N 1
ATOM 589 C CA . ASP A 1 87 ? -0.811 -13.099 -6.847 1.00 94.94 87 ASP A CA 1
ATOM 590 C C . ASP A 1 87 ? -1.453 -11.911 -7.604 1.00 94.94 87 ASP A C 1
ATOM 592 O O . ASP A 1 87 ? -2.117 -11.060 -7.004 1.00 94.94 87 ASP A O 1
ATOM 596 N N . LEU A 1 88 ? -1.180 -11.765 -8.904 1.00 93.12 88 LEU A N 1
ATOM 597 C CA . LEU A 1 88 ? -1.792 -10.684 -9.690 1.00 93.12 88 LEU A CA 1
ATOM 598 C C . LEU A 1 88 ? -3.271 -10.980 -9.969 1.00 93.12 88 LEU A C 1
ATOM 600 O O . LEU A 1 88 ? -4.157 -10.237 -9.534 1.00 93.12 88 LEU A O 1
ATOM 604 N N . ASP A 1 89 ? -3.503 -12.093 -10.668 1.00 88.00 89 ASP A N 1
ATOM 605 C CA . ASP A 1 89 ? -4.788 -12.459 -11.274 1.00 88.00 89 ASP A CA 1
ATOM 606 C C . ASP A 1 89 ? -5.358 -13.785 -10.736 1.00 88.00 89 ASP A C 1
ATOM 608 O O . ASP A 1 89 ? -6.338 -14.309 -11.266 1.00 88.00 89 ASP A O 1
ATOM 612 N N . GLY A 1 90 ? -4.741 -14.377 -9.718 1.00 86.38 90 GLY A N 1
ATOM 613 C CA . GLY A 1 90 ? -5.184 -15.640 -9.152 1.00 86.38 90 GLY A CA 1
ATOM 614 C C . GLY A 1 90 ? -6.336 -15.482 -8.151 1.00 86.38 90 GLY A C 1
ATOM 615 O O . GLY A 1 90 ? -6.899 -14.400 -7.937 1.00 86.38 90 GLY A O 1
ATOM 616 N N . PRO A 1 91 ? -6.745 -16.594 -7.520 1.00 79.88 91 PRO A N 1
ATOM 617 C CA . PRO A 1 91 ? -7.864 -16.621 -6.594 1.00 79.88 91 PRO A CA 1
ATOM 618 C C . PRO A 1 91 ? -7.575 -15.955 -5.246 1.00 79.88 91 PRO A C 1
ATOM 620 O O . PRO A 1 91 ? -8.435 -16.038 -4.376 1.00 79.88 91 PRO A O 1
ATOM 623 N N . VAL A 1 92 ? -6.440 -15.282 -5.057 1.00 81.56 92 VAL A N 1
ATOM 624 C CA . VAL A 1 92 ? -6.187 -14.309 -3.975 1.00 81.56 92 VAL A CA 1
ATOM 625 C C . VAL A 1 92 ? -5.586 -13.013 -4.538 1.00 81.56 92 VAL A C 1
ATOM 627 O O . VAL A 1 92 ? -4.833 -12.305 -3.871 1.00 81.56 92 VAL A O 1
ATOM 630 N N . GLY A 1 93 ? -5.929 -12.704 -5.792 1.00 91.38 93 GLY A N 1
ATOM 631 C CA . GLY A 1 93 ? -5.229 -11.698 -6.570 1.00 91.38 93 GLY A CA 1
ATOM 632 C C . GLY A 1 93 ? -5.510 -10.271 -6.173 1.00 91.38 93 GLY A C 1
ATOM 633 O O . GLY A 1 93 ? -6.653 -9.888 -5.891 1.00 91.38 93 GLY A O 1
ATOM 634 N N . ILE A 1 94 ? -4.455 -9.458 -6.198 1.00 95.25 94 ILE A N 1
ATOM 635 C CA . ILE A 1 94 ? -4.530 -8.040 -5.839 1.00 95.25 94 ILE A CA 1
ATOM 636 C C . ILE A 1 94 ? -5.553 -7.304 -6.710 1.00 95.25 94 ILE A C 1
ATOM 638 O O . ILE A 1 94 ? -6.266 -6.425 -6.226 1.00 95.25 94 ILE A O 1
ATOM 642 N N . CYS A 1 95 ? -5.692 -7.710 -7.974 1.00 94.69 95 CYS A N 1
ATOM 643 C CA . CYS A 1 95 ? -6.617 -7.091 -8.909 1.00 94.69 95 CYS A CA 1
ATOM 644 C C . CYS A 1 95 ? -8.073 -7.404 -8.567 1.00 94.69 95 CYS A C 1
ATOM 646 O O . CYS A 1 95 ? -8.934 -6.527 -8.654 1.00 94.69 95 CYS A O 1
ATOM 648 N N . ARG A 1 96 ? -8.346 -8.620 -8.086 1.00 94.50 96 ARG A N 1
ATOM 649 C CA . ARG A 1 96 ? -9.676 -8.997 -7.603 1.00 94.50 96 ARG A CA 1
ATOM 650 C C . ARG A 1 96 ? -10.031 -8.249 -6.320 1.00 94.50 96 ARG A C 1
ATOM 652 O O . ARG A 1 96 ? -11.148 -7.760 -6.200 1.00 94.50 96 ARG A O 1
ATOM 659 N N . HIS A 1 97 ? -9.086 -8.116 -5.390 1.00 95.50 97 HIS A N 1
ATOM 660 C CA . HIS A 1 97 ? -9.284 -7.330 -4.171 1.00 95.50 97 HIS A CA 1
ATOM 661 C C . HIS A 1 97 ? -9.587 -5.858 -4.484 1.00 95.50 97 HIS A C 1
ATOM 663 O O . HIS A 1 97 ? -10.567 -5.311 -3.976 1.00 95.50 97 HIS A O 1
ATOM 669 N N . ALA A 1 98 ? -8.820 -5.241 -5.388 1.00 95.00 98 ALA A N 1
ATOM 670 C CA . ALA A 1 98 ? -9.075 -3.874 -5.830 1.00 95.00 98 ALA A CA 1
ATOM 671 C C . ALA A 1 98 ? -10.462 -3.728 -6.487 1.00 95.00 98 ALA A C 1
ATOM 673 O O . ALA A 1 98 ? -11.212 -2.820 -6.130 1.00 95.00 98 ALA A O 1
ATOM 674 N N . ALA A 1 99 ? -10.851 -4.658 -7.368 1.00 94.12 99 ALA A N 1
ATOM 675 C CA . ALA A 1 99 ? -12.170 -4.664 -8.012 1.00 94.12 99 ALA A CA 1
ATOM 676 C C . ALA A 1 99 ? -13.339 -4.829 -7.021 1.00 94.12 99 ALA A C 1
ATOM 678 O O . ALA A 1 99 ? -14.436 -4.338 -7.268 1.00 94.12 99 ALA A O 1
ATOM 679 N N . GLN A 1 100 ? -13.107 -5.483 -5.881 1.00 94.38 100 GLN A N 1
ATOM 680 C CA . GLN A 1 100 ? -14.087 -5.663 -4.804 1.00 94.38 100 GLN A CA 1
ATOM 681 C C . GLN A 1 100 ? -14.149 -4.476 -3.827 1.00 94.38 100 GLN A C 1
ATOM 683 O O . GLN A 1 100 ? -14.781 -4.579 -2.777 1.00 94.38 100 GLN A O 1
ATOM 688 N N . GLY A 1 101 ? -13.466 -3.363 -4.117 1.00 93.56 101 GLY A N 1
ATOM 689 C CA . GLY A 1 101 ? -13.402 -2.215 -3.209 1.00 93.56 101 GLY A CA 1
ATOM 690 C C . GLY A 1 101 ? -12.571 -2.478 -1.948 1.00 93.56 101 GLY A C 1
ATOM 691 O O . GLY A 1 101 ? -12.723 -1.773 -0.952 1.00 93.56 101 GLY A O 1
ATOM 692 N N . ARG A 1 102 ? -11.690 -3.486 -1.982 1.00 95.25 102 ARG A N 1
ATOM 693 C CA . ARG A 1 102 ? -10.739 -3.836 -0.917 1.00 95.25 102 ARG A CA 1
ATOM 694 C C . ARG A 1 102 ? -9.311 -3.549 -1.398 1.00 95.25 102 ARG A C 1
ATOM 696 O O . ARG A 1 102 ? -8.575 -4.495 -1.666 1.00 95.25 102 ARG A O 1
ATOM 703 N N . PRO A 1 103 ? -8.919 -2.277 -1.586 1.00 96.12 103 PRO A N 1
ATOM 704 C CA . PRO A 1 103 ? -7.666 -1.928 -2.249 1.00 96.12 103 PRO A CA 1
ATOM 705 C C . PRO A 1 103 ? -6.456 -2.451 -1.456 1.00 96.12 103 PRO A C 1
ATOM 707 O O . PRO A 1 103 ? -6.277 -2.074 -0.295 1.00 96.12 103 PRO A O 1
ATOM 710 N N . PRO A 1 104 ? -5.623 -3.311 -2.061 1.00 97.94 104 PRO A N 1
ATOM 711 C CA . PRO A 1 104 ? -4.425 -3.825 -1.409 1.00 97.94 104 PRO A CA 1
ATOM 712 C C . PRO A 1 104 ? -3.374 -2.740 -1.173 1.00 97.94 104 PRO A C 1
ATOM 714 O O . PRO A 1 104 ? -3.080 -1.943 -2.064 1.00 97.94 104 PRO A O 1
ATOM 717 N N . VAL A 1 105 ? -2.745 -2.763 -0.001 1.00 98.19 105 VAL A N 1
ATOM 718 C CA . VAL A 1 105 ? -1.454 -2.120 0.245 1.00 98.19 105 VAL A CA 1
ATOM 719 C C . VAL A 1 105 ? -0.366 -3.128 -0.108 1.00 98.19 105 VAL A C 1
ATOM 721 O O . VAL A 1 105 ? -0.311 -4.220 0.455 1.00 98.19 105 VAL A O 1
ATOM 724 N N . VAL A 1 106 ? 0.506 -2.767 -1.039 1.00 97.88 106 VAL A N 1
ATOM 725 C CA . VAL A 1 106 ? 1.608 -3.615 -1.510 1.00 97.88 106 VAL A CA 1
ATOM 726 C C . VAL A 1 106 ? 2.945 -2.964 -1.202 1.00 97.88 106 VAL A C 1
ATOM 728 O O . VAL A 1 106 ? 3.036 -1.742 -1.092 1.00 97.88 106 VAL A O 1
ATOM 731 N N . MET A 1 107 ? 3.987 -3.781 -1.082 1.00 97.38 107 MET A N 1
ATOM 732 C CA . MET A 1 107 ? 5.367 -3.311 -0.993 1.00 97.38 107 MET A CA 1
ATOM 733 C C . MET A 1 107 ? 6.062 -3.519 -2.337 1.00 97.38 107 MET A C 1
ATOM 735 O O . MET A 1 107 ? 5.997 -4.603 -2.903 1.00 97.38 107 MET A O 1
ATOM 739 N N . LEU A 1 108 ? 6.737 -2.496 -2.844 1.00 95.94 108 LEU A N 1
ATOM 740 C CA . LEU A 1 108 ? 7.510 -2.544 -4.080 1.00 95.94 108 LEU A CA 1
ATOM 741 C C . LEU A 1 108 ? 8.984 -2.307 -3.767 1.00 95.94 108 LEU A C 1
ATOM 743 O O . LEU A 1 108 ? 9.318 -1.342 -3.079 1.00 95.94 108 LEU A O 1
ATOM 747 N N . ALA A 1 109 ? 9.864 -3.151 -4.297 1.00 94.88 109 ALA A N 1
ATOM 748 C CA . ALA A 1 109 ? 11.300 -2.940 -4.202 1.00 94.88 109 ALA A CA 1
ATOM 749 C C . ALA A 1 109 ? 11.735 -1.790 -5.125 1.00 94.88 109 ALA A C 1
ATOM 751 O O . ALA A 1 109 ? 11.491 -1.808 -6.336 1.00 94.88 109 ALA A O 1
ATOM 752 N N . GLY A 1 110 ? 12.383 -0.786 -4.541 1.00 88.25 110 GLY A N 1
ATOM 753 C CA . GLY A 1 110 ? 12.981 0.355 -5.220 1.00 88.25 110 GLY A CA 1
ATOM 754 C C . GLY A 1 110 ? 14.319 0.025 -5.891 1.00 88.25 110 GLY A C 1
ATOM 755 O O . GLY A 1 110 ? 15.009 -0.913 -5.489 1.00 88.25 110 GLY A O 1
ATOM 756 N N . PRO A 1 111 ? 14.750 0.824 -6.885 1.00 81.38 111 PRO A N 1
ATOM 757 C CA . PRO A 1 111 ? 16.017 0.614 -7.593 1.00 81.38 111 PRO A CA 1
ATOM 758 C C . PRO A 1 111 ? 17.259 0.754 -6.695 1.00 81.38 111 PRO A C 1
ATOM 760 O O . PRO A 1 111 ? 18.321 0.248 -7.036 1.00 81.38 111 PRO A O 1
ATOM 763 N N . ASN A 1 112 ? 17.135 1.426 -5.552 1.00 84.31 112 ASN A N 1
ATOM 764 C CA . ASN A 1 112 ? 18.189 1.613 -4.553 1.00 84.31 112 ASN A CA 1
ATOM 765 C C . ASN A 1 112 ? 18.111 0.602 -3.393 1.00 84.31 112 ASN A C 1
ATOM 767 O O . ASN A 1 112 ? 18.717 0.828 -2.350 1.00 84.31 112 ASN A O 1
ATOM 771 N N . GLY A 1 113 ? 17.329 -0.472 -3.541 1.00 84.88 113 GLY A N 1
ATOM 772 C CA . GLY A 1 113 ? 17.097 -1.455 -2.481 1.00 84.88 113 GLY A CA 1
ATOM 773 C C . GLY A 1 113 ? 16.163 -0.973 -1.366 1.00 84.88 113 GLY A C 1
ATOM 774 O O . GLY A 1 113 ? 15.929 -1.716 -0.417 1.00 84.88 113 GLY A O 1
ATOM 775 N N . LEU A 1 114 ? 15.609 0.243 -1.464 1.00 87.94 114 LEU A N 1
ATOM 776 C CA . LEU A 1 114 ? 14.601 0.723 -0.522 1.00 87.94 114 LEU A CA 1
ATOM 777 C C . LEU A 1 114 ? 13.217 0.248 -0.943 1.00 8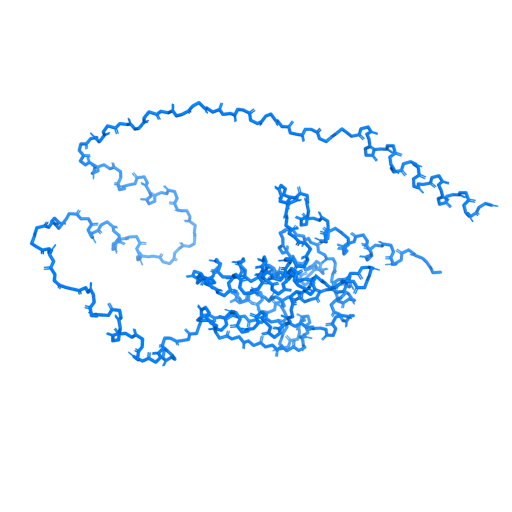7.94 114 LEU A C 1
ATOM 779 O O . LEU A 1 114 ? 12.826 0.392 -2.097 1.00 87.94 114 LEU A O 1
ATOM 783 N N . ASN A 1 115 ? 12.448 -0.262 0.009 1.00 92.38 115 ASN A N 1
ATOM 784 C CA . ASN A 1 115 ? 11.069 -0.664 -0.229 1.00 92.38 115 ASN A CA 1
ATOM 785 C C . ASN A 1 115 ? 10.115 0.537 -0.164 1.00 92.38 115 ASN A C 1
ATOM 787 O O . ASN A 1 115 ? 10.322 1.473 0.608 1.00 92.38 115 ASN A O 1
ATOM 791 N N . HIS A 1 116 ? 9.047 0.490 -0.956 1.00 93.75 116 HIS A N 1
ATOM 792 C CA . HIS A 1 116 ? 8.016 1.519 -1.022 1.00 93.75 116 HIS A CA 1
ATOM 793 C C . HIS A 1 116 ? 6.628 0.898 -0.881 1.00 93.75 116 HIS A C 1
ATOM 795 O O . HIS A 1 116 ? 6.294 -0.030 -1.615 1.00 93.75 116 HIS A O 1
ATOM 801 N N . TYR A 1 117 ? 5.806 1.411 0.034 1.00 96.44 117 TYR A N 1
ATOM 802 C CA . TYR A 1 117 ? 4.404 1.009 0.111 1.00 96.44 117 TYR A CA 1
ATOM 803 C C . TYR A 1 117 ? 3.560 1.807 -0.871 1.00 96.44 117 TYR A C 1
ATOM 805 O O . TYR A 1 117 ? 3.687 3.025 -0.953 1.00 96.44 117 TYR A O 1
ATOM 813 N N . ALA A 1 118 ? 2.667 1.121 -1.573 1.00 96.31 118 ALA A N 1
ATOM 814 C CA . ALA A 1 118 ? 1.705 1.731 -2.476 1.00 96.31 118 ALA A CA 1
ATOM 815 C C . ALA A 1 118 ? 0.319 1.118 -2.272 1.00 96.31 118 ALA A C 1
ATOM 817 O O . ALA A 1 118 ? 0.189 -0.065 -1.956 1.00 96.31 118 ALA A O 1
ATOM 818 N N . LEU A 1 119 ? -0.722 1.923 -2.479 1.00 97.12 119 LEU A N 1
ATOM 819 C CA . LEU A 1 119 ? -2.103 1.452 -2.486 1.00 97.12 119 LEU A CA 1
ATOM 820 C C . LEU A 1 119 ? -2.515 1.143 -3.926 1.00 97.12 119 LEU A C 1
ATOM 822 O O . LEU A 1 119 ? -2.408 2.008 -4.794 1.00 97.12 119 LEU A O 1
ATOM 826 N N . VAL A 1 120 ? -2.988 -0.071 -4.189 1.00 97.38 120 VAL A N 1
ATOM 827 C CA . VAL A 1 120 ? -3.480 -0.475 -5.510 1.00 97.38 120 VAL A CA 1
ATOM 828 C C . VAL A 1 120 ? -4.905 0.050 -5.681 1.00 97.38 120 VAL A C 1
ATOM 830 O O . VAL A 1 120 ? -5.845 -0.437 -5.054 1.00 97.38 120 VAL A O 1
ATOM 833 N N . ALA A 1 121 ? -5.061 1.056 -6.540 1.00 95.94 121 ALA A N 1
ATOM 834 C CA . ALA A 1 121 ? -6.344 1.676 -6.865 1.00 95.94 121 ALA A CA 1
ATOM 835 C C . ALA A 1 121 ? -7.175 0.833 -7.842 1.00 95.94 121 ALA A C 1
ATOM 837 O O . ALA A 1 121 ? -8.399 0.933 -7.866 1.00 95.94 121 ALA A O 1
ATOM 838 N N . GLY A 1 122 ? -6.519 0.024 -8.673 1.00 95.75 122 GLY A N 1
ATOM 839 C CA . GLY A 1 122 ? -7.191 -0.823 -9.649 1.00 95.75 122 GLY A CA 1
ATOM 840 C C . GLY A 1 122 ? -6.219 -1.546 -10.567 1.00 95.75 122 GLY A C 1
ATOM 841 O O . GLY A 1 122 ? -5.025 -1.253 -10.596 1.00 95.75 122 GLY A O 1
ATOM 842 N N . CYS A 1 123 ? -6.757 -2.465 -11.356 1.00 95.44 123 CYS A N 1
ATOM 843 C CA . CYS A 1 123 ? -6.028 -3.151 -12.410 1.00 95.44 123 CYS A CA 1
ATOM 844 C C . CYS A 1 123 ? -6.840 -3.145 -13.699 1.00 95.44 123 CYS A C 1
ATOM 846 O O . CYS A 1 123 ? -8.068 -3.185 -13.671 1.00 95.44 123 CYS A O 1
ATOM 848 N N . ASP A 1 124 ? -6.136 -3.154 -14.822 1.00 94.25 124 ASP A N 1
ATOM 849 C CA . ASP A 1 124 ? -6.692 -3.420 -16.139 1.00 94.25 124 ASP A CA 1
ATOM 850 C C . ASP A 1 124 ? -5.929 -4.603 -16.757 1.00 94.25 124 ASP A C 1
ATOM 852 O O . ASP A 1 124 ? -4.853 -4.399 -17.332 1.00 94.25 124 ASP A O 1
ATOM 856 N N . PRO A 1 125 ? -6.447 -5.839 -16.620 1.00 89.25 125 PRO A N 1
ATOM 857 C CA . PRO A 1 125 ? -5.798 -7.032 -17.162 1.00 89.25 125 PRO A CA 1
ATOM 858 C C . PRO A 1 125 ? -5.682 -7.006 -18.689 1.00 89.25 125 PRO A C 1
ATOM 860 O O . PRO A 1 125 ? -4.691 -7.485 -19.238 1.00 89.25 125 PRO A O 1
ATOM 863 N N . ASN A 1 126 ? -6.651 -6.393 -19.381 1.00 90.56 126 ASN A N 1
ATOM 864 C CA . ASN A 1 126 ? -6.663 -6.303 -20.843 1.00 90.56 126 ASN A CA 1
ATOM 865 C C . ASN A 1 126 ? -5.543 -5.391 -21.344 1.00 90.56 126 ASN A C 1
ATOM 867 O O . ASN A 1 126 ? -4.850 -5.708 -22.309 1.00 90.56 126 ASN A O 1
ATOM 871 N N . ARG A 1 127 ? -5.339 -4.259 -20.665 1.00 92.19 127 ARG A N 1
ATOM 872 C CA . AR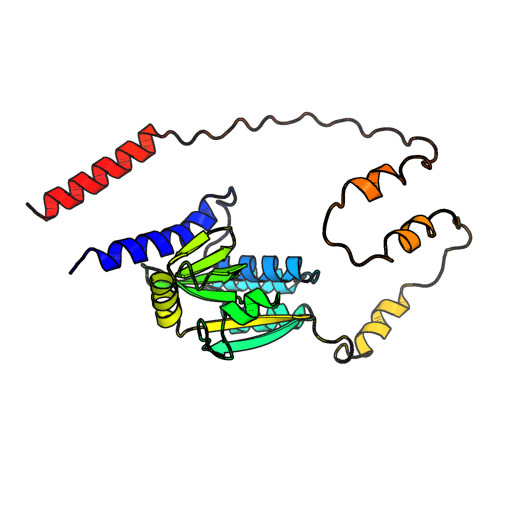G A 1 127 ? -4.259 -3.312 -20.974 1.00 92.19 127 ARG A CA 1
ATOM 873 C C . ARG A 1 127 ? -2.945 -3.654 -20.280 1.00 92.19 127 ARG A C 1
ATOM 875 O O . ARG A 1 127 ? -1.949 -2.991 -20.553 1.00 92.19 127 ARG A O 1
ATOM 882 N N . ARG A 1 128 ? -2.937 -4.663 -19.403 1.00 93.94 128 ARG A N 1
ATOM 883 C CA . ARG A 1 128 ? -1.788 -5.085 -18.592 1.00 93.94 128 ARG A CA 1
ATOM 884 C C . ARG A 1 128 ? -1.211 -3.927 -17.772 1.00 93.94 128 ARG A C 1
ATOM 886 O O . ARG A 1 128 ? -0.001 -3.701 -17.761 1.00 93.94 128 ARG A O 1
ATOM 893 N N . VAL A 1 129 ? -2.077 -3.183 -17.078 1.00 95.00 129 VAL A N 1
ATOM 894 C CA . VAL A 1 129 ? -1.696 -2.026 -16.244 1.00 95.00 129 VAL A CA 1
ATOM 895 C C . VAL A 1 129 ? -2.237 -2.148 -14.821 1.00 95.00 129 VAL A C 1
ATOM 897 O O . VAL A 1 129 ? -3.433 -2.342 -14.621 1.00 95.00 129 VAL A O 1
ATOM 900 N N . VAL A 1 130 ? -1.367 -1.953 -13.830 1.00 96.31 130 VAL A N 1
ATOM 901 C CA . VAL A 1 130 ? -1.733 -1.760 -12.420 1.00 96.31 130 VAL A CA 1
ATOM 902 C C . VAL A 1 130 ? -1.750 -0.263 -12.121 1.00 96.31 130 VAL A C 1
ATOM 904 O O . VAL A 1 130 ? -0.816 0.456 -12.475 1.00 96.31 130 VAL A O 1
ATOM 907 N N . ARG A 1 131 ? -2.810 0.219 -11.474 1.00 96.44 131 ARG A N 1
ATOM 908 C CA . ARG A 1 131 ? -2.946 1.610 -11.031 1.00 96.44 131 ARG A CA 1
ATOM 909 C C . ARG A 1 131 ? -2.679 1.693 -9.534 1.00 96.44 131 ARG A C 1
ATOM 911 O O . ARG A 1 131 ? -3.328 1.007 -8.748 1.00 96.44 131 ARG A O 1
ATOM 918 N N . LEU A 1 132 ? -1.741 2.545 -9.153 1.00 96.25 132 LEU A N 1
ATOM 919 C CA . LEU A 1 132 ? -1.319 2.816 -7.785 1.00 96.25 132 LEU A CA 1
ATOM 920 C C . LEU A 1 132 ? -1.725 4.235 -7.390 1.00 96.25 132 LEU A C 1
ATOM 922 O O . LEU A 1 132 ? -1.833 5.110 -8.246 1.00 96.25 132 LEU A O 1
ATOM 926 N N . GLU A 1 133 ? -1.915 4.487 -6.102 1.00 92.56 133 GLU A N 1
ATOM 927 C CA . GLU A 1 133 ? -2.092 5.848 -5.597 1.00 92.56 133 GLU A CA 1
ATOM 928 C C . GLU A 1 133 ? -0.770 6.501 -5.167 1.00 92.56 133 GLU A C 1
ATOM 930 O O . GLU A 1 133 ? 0.045 5.826 -4.535 1.00 92.56 133 GLU A O 1
ATOM 935 N N . PRO A 1 134 ? -0.594 7.820 -5.405 1.00 85.00 134 PRO A N 1
ATOM 936 C CA . PRO A 1 134 ? -1.472 8.702 -6.190 1.00 85.00 134 PRO A CA 1
ATOM 937 C C . PRO A 1 134 ? -1.306 8.487 -7.710 1.00 85.00 134 PRO A C 1
ATOM 939 O O . PRO A 1 134 ? -0.225 8.698 -8.237 1.00 85.00 134 PRO A O 1
ATOM 942 N N . GLU A 1 135 ? -2.385 8.077 -8.390 1.00 87.25 135 GLU A N 1
ATOM 943 C CA . GLU A 1 135 ? -2.574 7.984 -9.858 1.00 87.25 135 GLU A CA 1
ATOM 944 C C . GLU A 1 135 ? -1.373 7.554 -10.733 1.00 87.25 135 GLU A C 1
ATOM 946 O O . GLU A 1 135 ? -1.222 7.992 -11.874 1.00 87.25 135 GLU A O 1
ATOM 951 N N . ILE A 1 136 ? -0.540 6.630 -10.258 1.00 91.19 136 ILE A N 1
ATOM 952 C CA . ILE A 1 136 ? 0.557 6.073 -11.053 1.00 91.19 136 ILE A CA 1
ATOM 953 C C . ILE A 1 136 ? 0.068 4.828 -11.786 1.00 91.19 136 ILE A C 1
ATOM 955 O O . ILE A 1 136 ? -0.396 3.869 -11.177 1.00 91.19 136 ILE A O 1
ATOM 959 N N . SER A 1 137 ? 0.205 4.814 -13.109 1.00 94.44 137 SER A N 1
ATOM 960 C CA . SER A 1 137 ? -0.030 3.616 -13.917 1.00 94.44 137 SER A CA 1
ATOM 961 C C . SER A 1 137 ? 1.289 2.903 -14.189 1.00 94.44 137 SER A C 1
ATOM 963 O O . SER A 1 137 ? 2.215 3.496 -14.737 1.00 94.44 137 SER A O 1
ATOM 965 N N . MET A 1 138 ? 1.370 1.624 -13.830 1.00 94.44 138 MET A N 1
ATOM 966 C CA . MET A 1 138 ? 2.551 0.789 -14.024 1.00 94.44 138 MET A CA 1
ATOM 967 C C . MET A 1 138 ? 2.216 -0.422 -14.907 1.00 94.44 138 MET A C 1
ATOM 969 O O . MET A 1 138 ? 1.196 -1.074 -14.675 1.00 94.44 138 MET A O 1
ATOM 973 N N . PRO A 1 139 ? 3.061 -0.773 -15.895 1.00 95.81 139 PRO A N 1
ATOM 974 C CA . PRO A 1 139 ? 2.908 -2.024 -16.635 1.00 95.81 139 PRO A CA 1
ATOM 975 C C . PRO A 1 139 ? 2.945 -3.240 -15.702 1.00 95.81 139 PRO A C 1
ATOM 977 O O . PRO A 1 139 ? 3.762 -3.282 -14.777 1.00 95.81 139 PRO A O 1
ATOM 980 N N . TYR A 1 140 ? 2.111 -4.246 -15.968 1.00 94.62 140 TYR A N 1
ATOM 981 C CA . TYR A 1 140 ? 1.990 -5.469 -15.164 1.00 94.62 140 TYR A CA 1
ATOM 982 C C . TYR A 1 140 ? 3.340 -6.125 -14.886 1.00 94.62 140 TYR A C 1
ATOM 984 O O . TYR A 1 140 ? 3.630 -6.485 -13.753 1.00 94.62 140 TYR A O 1
ATOM 992 N N . GLU A 1 141 ? 4.199 -6.263 -15.895 1.00 94.75 141 GLU A N 1
ATOM 993 C CA . GLU A 1 141 ? 5.486 -6.940 -15.745 1.00 94.75 141 GLU A CA 1
ATOM 994 C C . GLU A 1 141 ? 6.460 -6.121 -14.902 1.00 94.75 141 GLU A C 1
ATOM 996 O O . GLU A 1 141 ? 7.308 -6.684 -14.213 1.00 94.75 141 GLU A O 1
ATOM 1001 N N . ALA A 1 142 ? 6.379 -4.791 -14.986 1.00 94.19 142 ALA A N 1
ATOM 1002 C CA . ALA A 1 142 ? 7.203 -3.914 -14.169 1.00 94.19 142 ALA A CA 1
ATOM 1003 C C . ALA A 1 142 ? 6.767 -3.988 -12.703 1.00 94.19 142 ALA A C 1
ATOM 1005 O O . ALA A 1 142 ? 7.607 -4.200 -11.828 1.00 94.19 142 ALA A O 1
ATOM 1006 N N . PHE A 1 143 ? 5.457 -3.919 -12.465 1.00 96.12 143 PHE A N 1
ATOM 1007 C CA . PHE A 1 143 ? 4.868 -4.091 -11.145 1.00 96.12 143 PHE A CA 1
ATOM 1008 C C . PHE A 1 143 ? 5.219 -5.458 -10.554 1.00 96.12 143 PHE A C 1
ATOM 1010 O O . PHE A 1 143 ? 5.774 -5.520 -9.463 1.00 96.12 143 PHE A O 1
ATOM 1017 N N . ALA A 1 144 ? 4.980 -6.541 -11.300 1.00 96.25 144 ALA A N 1
ATOM 1018 C CA . ALA A 1 144 ? 5.234 -7.907 -10.856 1.00 96.25 144 ALA A CA 1
ATOM 1019 C C . ALA A 1 144 ? 6.685 -8.099 -10.415 1.00 96.25 144 ALA A C 1
ATOM 1021 O O . ALA A 1 144 ? 6.924 -8.656 -9.355 1.00 96.25 144 ALA A O 1
ATOM 1022 N N . ARG A 1 145 ? 7.661 -7.592 -11.182 1.00 95.62 145 ARG A N 1
ATOM 1023 C CA . ARG A 1 145 ? 9.082 -7.697 -10.810 1.00 95.62 145 ARG A CA 1
ATOM 1024 C C . ARG A 1 145 ? 9.417 -6.925 -9.536 1.00 95.62 145 ARG A C 1
ATOM 1026 O O . ARG A 1 145 ? 10.117 -7.461 -8.684 1.00 95.62 145 ARG A O 1
ATOM 1033 N N . ALA A 1 146 ? 8.946 -5.683 -9.414 1.00 95.94 146 ALA A N 1
ATOM 1034 C CA . ALA A 1 146 ? 9.209 -4.862 -8.231 1.00 95.94 146 ALA A CA 1
ATOM 1035 C C . ALA A 1 146 ? 8.541 -5.445 -6.976 1.00 95.94 146 ALA A C 1
ATOM 1037 O O . ALA A 1 146 ? 9.122 -5.435 -5.895 1.00 95.94 146 ALA A O 1
ATOM 1038 N N . TRP A 1 147 ? 7.335 -5.981 -7.129 1.00 97.44 147 TRP A N 1
ATOM 1039 C CA . TRP A 1 147 ? 6.573 -6.613 -6.060 1.00 97.44 147 TRP A CA 1
ATOM 1040 C C . TRP A 1 147 ? 7.139 -7.986 -5.666 1.00 97.44 147 TRP A C 1
ATOM 1042 O O . TRP A 1 147 ? 7.264 -8.271 -4.478 1.00 97.44 147 TRP A O 1
ATOM 1052 N N . GLU A 1 148 ? 7.571 -8.812 -6.626 1.00 96.88 148 GLU A N 1
ATOM 1053 C CA . GLU A 1 148 ? 8.247 -10.094 -6.359 1.00 96.88 148 GLU A CA 1
ATOM 1054 C C . GLU A 1 148 ? 9.553 -9.888 -5.590 1.00 96.88 148 GLU A C 1
ATOM 1056 O O . GLU A 1 148 ? 9.812 -10.588 -4.616 1.00 96.88 148 GLU A O 1
ATOM 1061 N N . ALA A 1 149 ? 10.340 -8.874 -5.959 1.00 96.12 149 ALA A N 1
ATOM 1062 C CA . ALA A 1 149 ? 11.560 -8.511 -5.238 1.00 96.12 149 ALA A CA 1
ATOM 1063 C C . ALA A 1 149 ? 11.300 -8.066 -3.782 1.00 96.12 149 ALA A C 1
ATOM 1065 O O . ALA A 1 149 ? 12.206 -8.115 -2.955 1.00 96.12 149 ALA A O 1
ATOM 1066 N N . ALA A 1 150 ? 10.062 -7.685 -3.455 1.00 96.12 150 ALA A N 1
ATOM 1067 C CA . ALA A 1 150 ? 9.589 -7.416 -2.099 1.00 96.12 150 ALA A CA 1
ATOM 1068 C C . ALA A 1 150 ? 8.806 -8.605 -1.495 1.00 96.12 150 ALA A C 1
ATOM 1070 O O . ALA A 1 150 ? 7.942 -8.421 -0.635 1.00 96.12 150 ALA A O 1
ATOM 1071 N N . ASN A 1 151 ? 9.083 -9.832 -1.952 1.00 96.88 151 ASN A N 1
ATOM 1072 C CA . ASN A 1 151 ? 8.439 -11.081 -1.525 1.00 96.88 151 ASN A CA 1
ATOM 1073 C C . ASN A 1 151 ? 6.908 -11.075 -1.661 1.00 96.88 151 ASN A C 1
ATOM 1075 O O . ASN A 1 151 ? 6.202 -11.697 -0.866 1.00 96.88 151 ASN A O 1
ATOM 1079 N N . ARG A 1 152 ? 6.386 -10.340 -2.650 1.00 97.19 152 ARG A N 1
ATOM 1080 C CA . ARG A 1 152 ? 4.949 -10.189 -2.919 1.00 97.19 152 ARG A CA 1
ATOM 1081 C C . ARG A 1 152 ? 4.132 -9.767 -1.696 1.00 97.19 152 ARG A C 1
ATOM 1083 O O . ARG A 1 152 ? 2.950 -10.112 -1.586 1.00 97.19 152 ARG A O 1
ATOM 1090 N N . PHE A 1 153 ? 4.740 -9.004 -0.783 1.00 97.62 153 PHE A N 1
ATOM 1091 C CA . PHE A 1 153 ? 4.055 -8.528 0.413 1.00 97.62 153 PHE A CA 1
ATOM 1092 C C . PHE A 1 153 ? 2.770 -7.798 0.025 1.00 97.62 153 PHE A C 1
ATOM 1094 O O . PHE A 1 153 ? 2.780 -6.859 -0.780 1.00 97.62 153 PHE A O 1
ATOM 1101 N N . THR A 1 154 ? 1.668 -8.254 0.611 1.00 98.12 154 THR A N 1
ATOM 1102 C CA . THR A 1 154 ? 0.335 -7.702 0.407 1.00 98.12 154 THR A CA 1
ATOM 1103 C C . THR A 1 154 ? -0.388 -7.632 1.728 1.00 98.12 154 THR A C 1
ATOM 1105 O O . THR A 1 154 ? -0.397 -8.588 2.502 1.00 98.12 154 THR A O 1
ATOM 1108 N N . LEU A 1 155 ? -1.022 -6.493 1.958 1.00 98.25 155 LEU A N 1
ATOM 1109 C CA . LEU A 1 155 ? -1.901 -6.249 3.078 1.00 98.25 155 LEU A CA 1
ATOM 1110 C C . LEU A 1 155 ? -3.246 -5.793 2.528 1.00 98.25 155 LEU A C 1
ATOM 1112 O O . LEU A 1 155 ? -3.327 -4.833 1.765 1.00 98.25 155 LEU A O 1
ATOM 1116 N N . VAL A 1 156 ? -4.315 -6.460 2.938 1.00 97.62 156 VAL A N 1
ATOM 1117 C CA . VAL A 1 156 ? -5.684 -6.015 2.679 1.00 97.62 156 VAL A CA 1
ATOM 1118 C C . VAL A 1 156 ? -6.332 -5.720 4.019 1.00 97.62 156 VAL A C 1
ATOM 1120 O O . VAL A 1 156 ? -6.213 -6.501 4.959 1.00 97.62 156 VAL A O 1
ATOM 1123 N N . ALA A 1 157 ? -7.033 -4.595 4.106 1.00 97.31 157 ALA A N 1
ATOM 1124 C CA . ALA A 1 157 ? -7.813 -4.252 5.283 1.00 97.31 157 ALA A CA 1
ATOM 1125 C C . ALA A 1 157 ? -9.278 -4.056 4.902 1.00 97.31 157 ALA A C 1
ATOM 1127 O O . ALA A 1 157 ? -9.608 -3.608 3.805 1.00 97.31 157 ALA A O 1
ATOM 1128 N N . SER A 1 158 ? -10.165 -4.406 5.821 1.00 95.50 158 SER A N 1
ATOM 1129 C CA . SER A 1 158 ? -11.594 -4.118 5.735 1.00 95.50 158 SER A CA 1
ATOM 1130 C C . SER A 1 158 ? -12.094 -3.668 7.100 1.00 95.50 158 SER A C 1
ATOM 1132 O O . SER A 1 158 ? -11.457 -3.947 8.115 1.00 95.50 158 SER A O 1
ATOM 1134 N N . LYS A 1 159 ? -13.214 -2.945 7.150 1.00 95.00 159 LYS A N 1
ATOM 1135 C CA . LYS A 1 159 ? -13.826 -2.58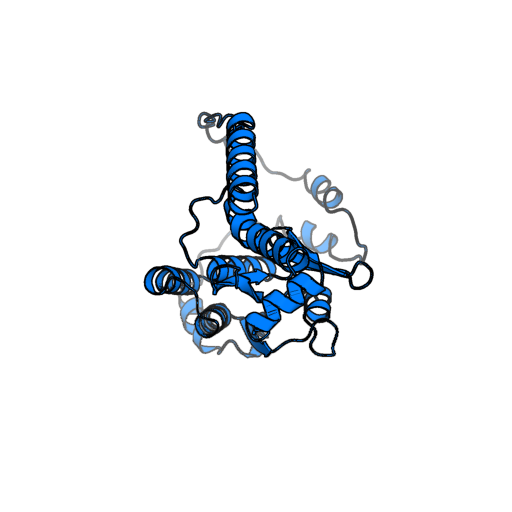0 8.432 1.00 95.00 159 LYS A CA 1
ATOM 1136 C C . LYS A 1 159 ? -14.150 -3.863 9.205 1.00 95.00 159 LYS A C 1
ATOM 1138 O O . LYS A 1 159 ? -14.823 -4.737 8.659 1.00 95.00 159 LYS A O 1
ATOM 1143 N N . ALA A 1 160 ? -13.677 -3.980 10.447 1.00 90.19 160 ALA A N 1
ATOM 1144 C CA . ALA A 1 160 ? -14.021 -5.129 11.273 1.00 90.19 160 ALA A CA 1
ATOM 1145 C C . ALA A 1 160 ? -15.549 -5.172 11.486 1.00 90.19 160 ALA A C 1
ATOM 1147 O O . ALA A 1 160 ? -16.160 -4.114 11.680 1.00 90.19 160 ALA A O 1
ATOM 1148 N N . PRO A 1 161 ? -16.186 -6.357 11.442 1.00 84.88 161 PRO A N 1
ATOM 1149 C CA . PRO A 1 161 ? -17.596 -6.474 11.793 1.00 84.88 161 PRO A CA 1
ATOM 1150 C C . PRO A 1 161 ? -17.806 -5.963 13.225 1.00 84.88 161 PRO A C 1
ATOM 1152 O O . PRO A 1 161 ? -17.012 -6.279 14.113 1.00 84.88 161 PRO A O 1
ATOM 1155 N N . ASP A 1 162 ? -18.877 -5.192 13.462 1.00 74.06 162 ASP A N 1
ATOM 1156 C CA . ASP A 1 162 ? -19.158 -4.563 14.772 1.00 74.06 162 ASP A CA 1
ATOM 1157 C C . ASP A 1 162 ? -19.225 -5.582 15.930 1.00 74.06 162 ASP A C 1
ATOM 1159 O O . ASP A 1 162 ? -19.031 -5.218 17.085 1.00 74.06 162 ASP A O 1
ATOM 1163 N N . VAL A 1 163 ? -19.397 -6.870 15.619 1.00 66.31 163 VAL A N 1
ATOM 1164 C CA . VAL A 1 163 ? -19.418 -8.000 16.563 1.00 66.31 163 VAL A CA 1
ATOM 1165 C C . VAL A 1 163 ? -18.118 -8.142 17.375 1.00 66.31 163 VAL A C 1
ATOM 1167 O O . VAL A 1 163 ? -18.142 -8.703 18.464 1.00 66.31 163 VAL A O 1
ATOM 1170 N N . LEU A 1 164 ? -16.984 -7.622 16.889 1.00 57.72 164 LEU A N 1
ATOM 1171 C CA . LEU A 1 164 ? -15.688 -7.708 17.582 1.00 57.72 164 LEU A CA 1
ATOM 1172 C C . LEU A 1 164 ? -15.355 -6.488 18.453 1.00 57.72 164 LEU A C 1
ATOM 1174 O O . LEU A 1 164 ? -14.305 -6.463 19.097 1.00 57.72 164 LEU A O 1
ATOM 1178 N N . ARG A 1 165 ? -16.216 -5.466 18.504 1.00 58.44 165 ARG A N 1
ATOM 1179 C CA . ARG A 1 165 ? -16.045 -4.377 19.470 1.00 58.44 165 ARG A CA 1
ATOM 1180 C C . ARG A 1 165 ? -16.525 -4.879 20.824 1.00 58.44 165 ARG A C 1
ATOM 1182 O O . ARG A 1 165 ? -17.720 -4.843 21.097 1.00 58.44 165 ARG A O 1
ATOM 1189 N N . SER A 1 166 ? -15.594 -5.365 21.652 1.00 53.81 166 SER A N 1
ATOM 1190 C CA . SER A 1 166 ? -15.901 -5.729 23.038 1.00 53.81 166 SER A CA 1
ATOM 1191 C C . SER A 1 166 ? -16.741 -4.617 23.681 1.00 53.81 166 SER A C 1
ATOM 1193 O O . SER A 1 166 ? -16.310 -3.456 23.659 1.00 53.81 166 SER A O 1
ATOM 1195 N N . PRO A 1 167 ? -17.907 -4.942 24.271 1.00 56.75 167 PRO A N 1
ATOM 1196 C CA . PRO A 1 167 ? -18.805 -3.962 24.893 1.00 56.75 167 PRO A CA 1
ATOM 1197 C C . PRO A 1 167 ? -18.143 -3.176 26.039 1.00 56.75 167 PRO A C 1
ATOM 1199 O O . PRO A 1 167 ? -18.658 -2.157 26.491 1.00 56.75 167 PRO A O 1
ATOM 1202 N N . GLU A 1 168 ? -16.960 -3.606 26.471 1.00 56.69 168 GLU A N 1
ATOM 1203 C CA . GLU A 1 168 ? -16.153 -2.991 27.519 1.00 56.69 168 GLU A CA 1
ATOM 1204 C C . GLU A 1 168 ? -15.702 -1.554 27.200 1.00 56.69 168 GLU A C 1
ATOM 1206 O O . GLU A 1 168 ? -15.514 -0.760 28.117 1.00 56.69 168 GLU A O 1
ATOM 1211 N N . ARG A 1 169 ? -15.617 -1.153 25.918 1.00 53.94 169 ARG A N 1
ATOM 1212 C CA . ARG A 1 169 ? -15.378 0.264 25.562 1.00 53.94 169 ARG A CA 1
ATOM 1213 C C . ARG A 1 169 ? -16.623 1.141 25.636 1.00 53.94 169 ARG A C 1
ATOM 1215 O O . ARG A 1 169 ? -16.495 2.347 25.812 1.00 53.94 169 ARG A O 1
ATOM 1222 N N . THR A 1 170 ? -17.817 0.567 25.535 1.00 52.69 170 THR A N 1
ATOM 1223 C CA . THR A 1 170 ? -19.058 1.351 25.539 1.00 52.69 170 THR A CA 1
ATOM 1224 C C . THR A 1 170 ? -19.383 1.869 26.942 1.00 52.69 170 THR A C 1
ATOM 1226 O O . THR A 1 170 ? -19.946 2.951 27.069 1.00 52.69 170 THR A O 1
ATOM 1229 N N . ALA A 1 171 ? -18.963 1.173 28.004 1.00 55.06 171 ALA A N 1
ATOM 1230 C CA . ALA A 1 171 ? -19.207 1.606 29.383 1.00 55.06 171 ALA A CA 1
ATOM 1231 C C . ALA A 1 171 ? -18.430 2.879 29.782 1.00 55.06 171 ALA A C 1
ATOM 1233 O O . ALA A 1 171 ? -18.923 3.655 30.597 1.00 55.06 171 ALA A O 1
ATOM 1234 N N . ALA A 1 172 ? -17.252 3.126 29.194 1.00 56.16 172 ALA A N 1
ATOM 1235 C CA . ALA A 1 172 ? -16.449 4.312 29.501 1.00 56.16 172 ALA A CA 1
ATOM 1236 C C . ALA A 1 172 ? -16.940 5.576 28.767 1.00 56.16 172 ALA A C 1
ATOM 1238 O O . ALA A 1 172 ? -16.965 6.647 29.368 1.00 56.16 172 ALA A O 1
ATOM 1239 N N . ASP A 1 173 ? -17.395 5.449 27.515 1.00 54.72 173 ASP A N 1
ATOM 1240 C CA . ASP A 1 173 ? -17.929 6.587 26.745 1.00 54.72 173 ASP A CA 1
ATOM 1241 C C . ASP A 1 173 ? -19.396 6.907 27.086 1.00 54.72 173 ASP A C 1
ATOM 1243 O O . ASP A 1 173 ? -19.818 8.058 26.985 1.00 54.72 173 ASP A O 1
ATOM 1247 N N . SER A 1 174 ? -20.183 5.931 27.557 1.00 55.06 174 SER A N 1
ATOM 1248 C CA . SER A 1 174 ? -21.591 6.172 27.932 1.00 55.06 174 SER A CA 1
ATOM 1249 C C . SER A 1 174 ? -21.749 6.888 29.280 1.00 55.06 174 SER A C 1
ATOM 1251 O O . SER A 1 174 ? -22.820 7.408 29.574 1.00 55.06 174 SER A O 1
ATOM 1253 N N . ALA A 1 175 ? -20.699 6.952 30.106 1.00 56.56 175 ALA A N 1
ATOM 1254 C CA . ALA A 1 175 ? -20.752 7.605 31.417 1.00 56.56 175 ALA A CA 1
ATOM 1255 C C . ALA A 1 175 ? -20.604 9.141 31.360 1.00 56.56 175 ALA A C 1
ATOM 1257 O O . ALA A 1 175 ? -20.714 9.798 32.393 1.00 56.56 175 ALA A O 1
ATOM 1258 N N . GLN A 1 176 ? -20.364 9.730 30.181 1.00 56.34 176 GLN A N 1
ATOM 1259 C CA . GLN A 1 176 ? -20.192 11.183 30.019 1.00 56.34 176 GLN A CA 1
ATOM 1260 C C . GLN A 1 176 ? -21.280 11.851 29.171 1.00 56.34 176 GLN A C 1
ATOM 1262 O O . GLN A 1 176 ? -21.127 13.001 28.760 1.00 56.34 176 GLN A O 1
ATOM 1267 N N . SER A 1 177 ? -22.384 11.169 28.867 1.00 59.69 177 SER A N 1
ATOM 1268 C CA . SER A 1 177 ? -23.410 11.729 27.982 1.00 59.69 177 SER A CA 1
ATOM 1269 C C . SER A 1 177 ? -24.821 11.321 28.389 1.00 59.69 177 SER A C 1
ATOM 1271 O O . SER A 1 177 ? -25.350 10.390 27.806 1.00 59.69 177 SER A O 1
ATOM 1273 N N . GLU A 1 178 ? -25.421 12.035 29.351 1.00 51.53 178 GLU A N 1
ATOM 1274 C CA . GLU A 1 178 ? -26.859 12.389 29.424 1.00 51.53 178 GLU A CA 1
ATOM 1275 C C . GLU A 1 178 ? -27.119 13.347 30.619 1.00 51.53 178 GLU A C 1
ATOM 1277 O O . GLU A 1 178 ? -26.466 13.203 31.652 1.00 51.53 178 GLU A O 1
ATOM 1282 N N . PRO A 1 179 ? -28.120 14.256 30.594 1.00 51.66 179 PRO A N 1
ATOM 1283 C CA . PRO A 1 179 ? -28.608 15.058 29.469 1.00 51.66 179 PRO A CA 1
ATOM 1284 C C . PRO A 1 179 ? -28.826 16.549 29.853 1.00 51.66 179 PRO A C 1
ATOM 1286 O O . PRO A 1 179 ? -29.374 16.878 30.901 1.00 51.66 179 PRO A O 1
ATOM 1289 N N . SER A 1 180 ? -28.501 17.473 28.946 1.00 45.59 180 SER A N 1
ATOM 1290 C CA . SER A 1 180 ? -29.041 18.846 28.951 1.00 45.59 180 SER A CA 1
ATOM 1291 C C . SER A 1 180 ? -29.590 19.157 27.562 1.00 45.59 180 SER A C 1
ATOM 1293 O O . SER A 1 180 ? -28.983 19.887 26.788 1.00 45.59 180 SER A O 1
ATOM 1295 N N . LEU A 1 181 ? -30.720 18.537 27.213 1.00 43.62 181 LEU A N 1
ATOM 1296 C CA . LEU A 1 181 ? -31.500 18.878 26.020 1.00 43.62 181 LEU A CA 1
ATOM 1297 C C . LEU A 1 181 ? -33.001 18.766 26.322 1.00 43.62 181 LEU A C 1
ATOM 1299 O O . LEU A 1 181 ? -33.698 17.864 25.866 1.00 43.62 181 LEU A O 1
ATOM 1303 N N . LEU A 1 182 ? -33.507 19.747 27.069 1.00 46.75 182 LEU A N 1
ATOM 1304 C CA . LEU A 1 182 ? -34.813 20.316 26.754 1.00 46.75 182 LEU A CA 1
ATOM 1305 C C . LEU A 1 182 ? -34.592 21.396 25.687 1.00 46.75 182 LEU A C 1
ATOM 1307 O O . LEU A 1 182 ? -33.721 22.246 25.836 1.00 46.75 182 LEU A O 1
ATOM 1311 N N . LEU A 1 183 ? -35.420 21.344 24.643 1.00 50.03 183 LEU A N 1
ATOM 1312 C CA . LEU A 1 183 ? -35.497 22.257 23.498 1.00 50.03 183 LEU A CA 1
ATOM 1313 C C . LEU A 1 183 ? -34.312 22.230 22.518 1.00 50.03 183 LEU A C 1
ATOM 1315 O O . LEU A 1 183 ? -33.358 22.987 22.662 1.00 50.03 183 LEU A O 1
ATOM 1319 N N . GLN A 1 184 ? -34.490 21.506 21.404 1.00 42.44 184 GLN A N 1
ATOM 1320 C CA . GLN A 1 184 ? -34.382 22.119 20.072 1.00 42.44 184 GLN A CA 1
ATOM 1321 C C . GLN A 1 184 ? -34.969 21.233 18.953 1.00 42.44 184 GLN A C 1
ATOM 1323 O O . GLN A 1 184 ? -34.403 20.228 18.547 1.00 42.44 184 GLN A O 1
ATOM 1328 N N . SER A 1 185 ? -36.120 21.695 18.448 1.00 45.56 185 SER A N 1
ATOM 1329 C CA . SER A 1 185 ? -36.497 21.782 17.028 1.00 45.56 185 SER A CA 1
ATOM 1330 C C . SER A 1 185 ? -36.473 20.508 16.156 1.00 45.56 185 SER A C 1
ATOM 1332 O O . SER A 1 185 ? -35.461 20.095 15.589 1.00 45.56 185 SER A O 1
ATOM 1334 N N . ALA A 1 186 ? -37.679 19.993 15.911 1.00 45.38 186 ALA A N 1
ATOM 1335 C CA . ALA A 1 186 ? -38.025 18.909 14.995 1.00 45.38 186 ALA A CA 1
ATOM 1336 C C . ALA A 1 186 ? -38.154 19.333 13.507 1.00 45.38 186 ALA A C 1
ATOM 1338 O O . ALA A 1 186 ? -39.085 18.904 12.834 1.00 45.38 186 ALA A O 1
ATOM 1339 N N . ALA A 1 187 ? -37.253 20.160 12.963 1.00 47.38 187 ALA A N 1
ATOM 1340 C CA . ALA A 1 187 ? -37.432 20.719 11.607 1.00 47.38 187 ALA A CA 1
ATOM 1341 C C . ALA A 1 187 ? -36.526 20.143 10.491 1.00 47.38 187 ALA A C 1
ATOM 1343 O O . ALA A 1 187 ? -36.700 20.504 9.333 1.00 47.38 187 ALA A O 1
ATOM 1344 N N . GLY A 1 188 ? -35.569 19.251 10.781 1.00 46.22 188 GLY A N 1
ATOM 1345 C CA . GLY A 1 188 ? -34.542 18.861 9.789 1.00 46.22 188 GLY A CA 1
ATOM 1346 C C . GLY A 1 188 ? -34.580 17.426 9.245 1.00 46.22 188 GLY A C 1
ATOM 1347 O O . GLY A 1 188 ? -33.852 17.111 8.305 1.00 46.22 188 GLY A O 1
ATOM 1348 N N . SER A 1 189 ? -35.374 16.520 9.825 1.00 51.19 189 SER A N 1
ATOM 1349 C CA . SER A 1 189 ? -35.153 15.069 9.660 1.00 51.19 189 SER A CA 1
ATOM 1350 C C . SER A 1 189 ? -35.925 14.394 8.515 1.00 51.19 189 SER A C 1
ATOM 1352 O O . SER A 1 189 ? -35.730 13.197 8.278 1.00 51.19 189 SER A O 1
ATOM 1354 N N . GLU A 1 190 ? -36.747 15.130 7.756 1.00 53.31 190 GLU A N 1
ATOM 1355 C CA . GLU A 1 190 ? -37.521 14.560 6.640 1.00 53.31 190 GLU A CA 1
ATOM 1356 C C . GLU A 1 190 ? -36.870 14.697 5.245 1.00 53.31 190 GLU A C 1
ATOM 1358 O O . GLU A 1 190 ? -37.068 13.793 4.430 1.00 53.31 190 GLU A O 1
ATOM 1363 N N . CYS A 1 191 ? -36.024 15.710 4.954 1.00 48.53 191 CYS A N 1
ATOM 1364 C CA . CYS A 1 191 ? -35.400 15.853 3.608 1.00 48.53 191 CYS A CA 1
ATOM 1365 C C . CYS A 1 191 ? -34.499 14.640 3.280 1.00 48.53 191 CYS A C 1
ATOM 1367 O O . CYS A 1 191 ? -34.496 14.122 2.163 1.00 48.53 191 CYS A O 1
ATOM 1369 N N . TRP A 1 192 ? -33.794 14.109 4.285 1.00 47.94 192 TRP A N 1
ATOM 1370 C CA . TRP A 1 192 ? -32.823 13.022 4.103 1.00 47.94 192 TRP A CA 1
ATOM 1371 C C . TRP A 1 192 ? -33.450 11.645 3.867 1.00 47.94 192 TRP A C 1
ATOM 1373 O O . TRP A 1 192 ? -32.870 10.814 3.167 1.00 47.94 192 TRP A O 1
ATOM 1383 N N . LYS A 1 193 ? -34.652 11.381 4.396 1.00 52.94 193 LYS A N 1
ATOM 1384 C CA . LYS A 1 193 ? -35.311 10.074 4.224 1.00 52.94 193 LYS A CA 1
ATOM 1385 C C . LYS A 1 193 ? -35.820 9.854 2.791 1.00 52.94 193 LYS A C 1
ATOM 1387 O O . LYS A 1 193 ? -36.098 8.711 2.427 1.00 52.94 193 LYS A O 1
ATOM 1392 N N . ARG A 1 194 ? -35.900 10.907 1.964 1.00 49.75 194 ARG A N 1
ATOM 1393 C CA . ARG A 1 194 ? -36.467 10.852 0.606 1.00 49.75 194 ARG A CA 1
ATOM 1394 C C . ARG A 1 194 ? -35.446 10.611 -0.520 1.00 49.75 194 ARG A C 1
ATOM 1396 O O . ARG A 1 194 ? -35.837 9.993 -1.502 1.00 49.75 194 ARG A O 1
ATOM 1403 N N . CYS A 1 195 ? -34.158 10.966 -0.375 1.00 53.56 195 CYS A N 1
ATOM 1404 C CA . CYS A 1 195 ? -33.125 10.650 -1.395 1.00 53.56 195 CYS A CA 1
ATOM 1405 C C . CYS A 1 195 ? -32.593 9.189 -1.300 1.00 53.56 195 CYS A C 1
ATOM 1407 O O . CYS A 1 195 ? -31.802 8.786 -2.141 1.00 53.56 195 CYS A O 1
ATOM 1409 N N . ARG A 1 196 ? -33.015 8.359 -0.322 1.00 47.09 196 ARG A N 1
ATOM 1410 C CA . ARG A 1 196 ? -32.469 6.990 -0.114 1.00 47.09 196 ARG A CA 1
ATOM 1411 C C . ARG A 1 196 ? -33.252 5.847 -0.782 1.00 47.09 196 ARG A C 1
ATOM 1413 O O . ARG A 1 196 ? -32.892 4.688 -0.615 1.00 47.09 196 ARG A O 1
ATOM 1420 N N . ARG A 1 197 ? -34.336 6.145 -1.504 1.00 46.59 197 ARG A N 1
ATOM 1421 C CA . ARG A 1 197 ? -35.133 5.153 -2.246 1.00 46.59 197 ARG A CA 1
ATOM 1422 C C . ARG A 1 197 ? -35.015 5.421 -3.746 1.00 46.59 197 ARG A C 1
ATOM 1424 O O . ARG A 1 197 ? -35.909 6.050 -4.301 1.00 46.59 197 ARG A O 1
ATOM 1431 N N . LYS A 1 198 ? -33.917 4.985 -4.370 1.00 40.78 198 LYS A N 1
ATOM 1432 C CA . LYS A 1 198 ? -33.854 4.546 -5.778 1.00 40.78 198 LYS A CA 1
ATOM 1433 C C . LYS A 1 198 ? -32.431 4.111 -6.137 1.00 40.78 198 LYS A C 1
ATOM 1435 O O . LYS A 1 198 ? -31.486 4.870 -5.950 1.00 40.78 198 LYS A O 1
ATOM 1440 N N . ASP A 1 199 ? -32.328 2.882 -6.625 1.00 45.06 199 ASP A N 1
ATOM 1441 C CA . ASP A 1 199 ? -31.120 2.243 -7.141 1.00 45.06 199 ASP A CA 1
ATOM 1442 C C . ASP A 1 199 ? -30.765 2.785 -8.531 1.00 45.06 199 ASP A C 1
ATOM 1444 O O . ASP A 1 199 ? -30.923 2.079 -9.519 1.00 45.06 199 ASP A O 1
ATOM 1448 N N . ASP A 1 200 ? -30.293 4.028 -8.624 1.00 39.06 200 ASP A N 1
ATOM 1449 C CA . ASP A 1 200 ? -29.755 4.556 -9.880 1.00 39.06 200 ASP A CA 1
ATOM 1450 C C . ASP A 1 200 ? -28.415 5.263 -9.647 1.00 39.06 200 ASP A C 1
ATOM 1452 O O . ASP A 1 200 ? -28.270 6.190 -8.848 1.00 39.06 200 ASP A O 1
ATOM 1456 N N . TYR A 1 201 ? -27.410 4.761 -10.358 1.00 43.38 201 TYR A N 1
ATOM 1457 C CA . TYR A 1 201 ? -26.071 5.318 -10.467 1.00 43.38 201 TYR A CA 1
ATOM 1458 C C . TYR A 1 201 ? -26.148 6.603 -11.315 1.00 43.38 201 TYR A C 1
ATOM 1460 O O . TYR A 1 201 ? -26.635 6.551 -12.440 1.00 43.38 201 TYR A O 1
ATOM 1468 N N . TYR A 1 202 ? -25.597 7.699 -10.776 1.00 38.53 202 TYR A N 1
ATOM 1469 C CA . TYR A 1 202 ? -25.348 9.046 -11.337 1.00 38.53 202 TYR A CA 1
ATOM 1470 C C . TYR A 1 202 ? -26.194 10.229 -10.814 1.00 38.53 202 TYR A C 1
ATOM 1472 O O . TYR A 1 202 ? -27.416 10.259 -10.877 1.00 38.53 202 TYR A O 1
ATOM 1480 N N . ASN A 1 203 ? -25.428 11.268 -10.447 1.00 40.62 203 ASN A N 1
ATOM 1481 C CA . ASN A 1 203 ? -25.735 12.697 -10.298 1.00 40.62 203 ASN A CA 1
ATOM 1482 C C . ASN A 1 203 ? -26.140 13.236 -8.905 1.00 40.62 203 ASN A C 1
ATOM 1484 O O . ASN A 1 203 ? -27.301 13.485 -8.592 1.00 40.62 203 ASN A O 1
ATOM 1488 N N . THR A 1 204 ? -25.129 13.506 -8.072 1.00 52.53 204 THR A N 1
ATOM 1489 C CA . THR A 1 204 ? -25.247 14.118 -6.734 1.00 52.53 204 THR A CA 1
ATOM 1490 C C . THR A 1 204 ? -25.600 15.610 -6.734 1.00 52.53 204 THR A C 1
ATOM 1492 O O . THR A 1 204 ? -25.988 16.127 -5.688 1.00 52.53 204 THR A O 1
ATOM 1495 N N . GLU A 1 205 ? -25.501 16.319 -7.861 1.00 49.66 205 GLU A N 1
ATOM 1496 C CA . GLU A 1 205 ? -25.736 17.774 -7.885 1.00 49.66 205 GLU A CA 1
ATOM 1497 C C . GLU A 1 205 ? -27.228 18.156 -7.860 1.00 49.66 205 GLU A C 1
ATOM 1499 O O . GLU A 1 205 ? -27.587 19.232 -7.377 1.00 49.66 205 GLU A O 1
ATOM 1504 N N . GLU A 1 206 ? -28.129 17.256 -8.269 1.00 52.41 206 GLU A N 1
ATOM 1505 C CA . GLU A 1 206 ? -29.562 17.564 -8.364 1.00 52.41 206 GLU A CA 1
ATOM 1506 C C . GLU A 1 206 ? -30.321 17.427 -7.021 1.00 52.41 206 GLU A C 1
ATOM 1508 O O . GLU A 1 206 ? -31.231 18.216 -6.756 1.00 52.41 206 GLU A O 1
ATOM 1513 N N . CYS A 1 207 ? -29.924 16.514 -6.111 1.00 51.47 207 CYS A N 1
ATOM 1514 C CA . CYS A 1 207 ? -30.516 16.449 -4.750 1.00 51.47 207 CYS A CA 1
ATOM 1515 C C . CYS A 1 207 ? -30.115 17.684 -3.905 1.00 51.47 207 CYS A C 1
ATOM 1517 O O . CYS A 1 207 ? -30.888 18.105 -3.045 1.00 51.47 207 CYS A O 1
ATOM 1519 N N . VAL A 1 208 ? -28.952 18.306 -4.153 1.00 55.88 208 VAL A N 1
ATOM 1520 C CA . VAL A 1 208 ? -28.471 19.468 -3.372 1.00 55.88 208 VAL A CA 1
ATOM 1521 C C . VAL A 1 208 ? -29.243 20.748 -3.708 1.00 55.88 208 VAL A C 1
ATOM 1523 O O . VAL A 1 208 ? -29.486 21.572 -2.827 1.00 55.88 208 VAL A O 1
ATOM 1526 N N . MET A 1 209 ? -29.695 20.904 -4.954 1.00 54.03 209 MET A N 1
ATOM 1527 C CA . MET A 1 209 ? -30.445 22.090 -5.383 1.00 54.03 209 MET A CA 1
ATOM 1528 C C . MET A 1 209 ? -31.873 22.145 -4.810 1.00 54.03 209 MET A C 1
ATOM 1530 O O . MET A 1 209 ? -32.383 23.236 -4.582 1.00 54.03 209 MET A O 1
ATOM 1534 N N . LYS A 1 210 ? -32.511 21.001 -4.511 1.00 54.66 210 LYS A N 1
ATOM 1535 C CA . LYS A 1 210 ? -33.922 20.956 -4.067 1.00 54.66 210 LYS A CA 1
ATOM 1536 C C . LYS A 1 210 ? -34.168 21.150 -2.563 1.00 54.66 210 LYS A C 1
ATOM 1538 O O . LYS A 1 210 ? -35.288 21.491 -2.206 1.00 54.66 210 LYS A O 1
ATOM 1543 N N . CYS A 1 211 ? -33.179 20.980 -1.677 1.00 53.66 211 CYS A N 1
ATOM 1544 C CA . CYS A 1 211 ? -33.358 21.274 -0.236 1.00 53.66 211 CYS A CA 1
ATOM 1545 C C . CYS A 1 211 ? -32.966 22.735 0.128 1.00 53.66 211 CYS A C 1
ATOM 1547 O O . CYS A 1 211 ? -32.874 23.055 1.312 1.00 53.66 211 CYS A O 1
ATOM 1549 N N . LYS A 1 212 ? -32.706 23.630 -0.844 1.00 49.34 212 LYS A N 1
ATOM 1550 C CA . LYS A 1 212 ? -32.164 24.984 -0.590 1.00 49.34 212 LYS A CA 1
ATOM 1551 C C . LYS A 1 212 ? -33.217 26.057 -0.255 1.00 49.34 212 LYS A C 1
ATOM 1553 O O . LYS A 1 212 ? -32.847 27.116 0.242 1.00 49.34 212 LYS A O 1
ATOM 1558 N N . ASP A 1 213 ? -34.506 25.762 -0.423 1.00 49.06 213 ASP A N 1
ATOM 1559 C CA . ASP A 1 213 ? -35.601 26.734 -0.243 1.00 49.06 213 ASP A CA 1
ATOM 1560 C C . ASP A 1 213 ? -36.168 26.787 1.190 1.00 49.06 213 ASP A C 1
ATOM 1562 O O . ASP A 1 213 ? -37.269 27.276 1.432 1.00 49.06 213 ASP A O 1
ATOM 1566 N N . SER A 1 214 ? -35.443 26.266 2.180 1.00 50.44 214 SER A N 1
ATOM 1567 C CA . SER A 1 214 ? -35.881 26.260 3.584 1.00 50.44 214 SER A CA 1
ATOM 1568 C C . SER A 1 214 ? -34.719 26.566 4.527 1.00 50.44 214 SER A C 1
ATOM 1570 O O . SER A 1 214 ? -34.346 25.744 5.359 1.00 50.44 214 SER A O 1
ATOM 1572 N N . ALA A 1 215 ? -34.111 27.744 4.381 1.00 44.97 215 ALA A N 1
ATOM 1573 C CA . ALA A 1 215 ? -33.083 28.227 5.300 1.00 44.97 215 ALA A CA 1
ATOM 1574 C C . ALA A 1 215 ? -33.634 29.370 6.179 1.00 44.97 215 ALA A C 1
ATOM 1576 O O . ALA A 1 215 ? -34.116 30.366 5.634 1.00 44.97 215 ALA A O 1
ATOM 1577 N N . PRO A 1 216 ? -33.573 29.268 7.521 1.00 44.06 216 PRO A N 1
ATOM 1578 C CA . PRO A 1 216 ? -33.826 30.400 8.406 1.00 44.06 216 PRO A CA 1
ATOM 1579 C C . PRO A 1 216 ? -32.699 31.448 8.336 1.00 44.06 216 PRO A C 1
ATOM 1581 O O . PRO A 1 216 ? -31.595 31.177 7.865 1.00 44.06 216 PRO A O 1
ATOM 1584 N N . ALA A 1 217 ? -33.037 32.658 8.790 1.00 45.28 217 ALA A N 1
ATOM 1585 C CA . ALA A 1 217 ? -32.312 33.919 8.639 1.00 45.28 217 ALA A CA 1
ATOM 1586 C C . ALA A 1 217 ? -30.783 33.867 8.853 1.00 45.28 217 ALA A C 1
ATOM 1588 O O . ALA A 1 217 ? -30.263 33.204 9.748 1.00 45.28 217 ALA A O 1
ATOM 1589 N N . ALA A 1 218 ? -30.091 34.642 8.012 1.00 41.81 218 ALA A N 1
ATOM 1590 C CA . ALA A 1 218 ? -28.642 34.725 7.883 1.00 41.81 218 ALA A CA 1
ATOM 1591 C C . ALA A 1 218 ? -27.915 35.111 9.184 1.00 41.81 218 ALA A C 1
ATOM 1593 O O . ALA A 1 218 ? -28.180 36.153 9.783 1.00 41.81 218 ALA A O 1
ATOM 1594 N N . LEU A 1 219 ? -26.929 34.294 9.561 1.00 49.88 219 LEU A N 1
ATOM 1595 C CA . LEU A 1 219 ? -25.894 34.650 10.530 1.00 49.88 219 LEU A CA 1
ATOM 1596 C C . LEU A 1 219 ? -24.879 35.632 9.908 1.00 49.88 219 LEU A C 1
ATOM 1598 O O . LEU A 1 219 ? -24.645 35.584 8.694 1.00 49.88 219 LEU A O 1
ATOM 1602 N N . PRO A 1 220 ? -24.254 36.507 10.718 1.00 45.84 220 PRO A N 1
ATOM 1603 C CA . PRO A 1 220 ? -23.265 37.468 10.245 1.00 45.84 220 PRO A CA 1
ATOM 1604 C C . PRO A 1 220 ? -22.049 36.766 9.627 1.00 45.84 220 PRO A C 1
ATOM 1606 O O . PRO A 1 220 ? -21.485 35.829 10.192 1.00 45.84 220 PRO A O 1
ATOM 1609 N N . GLN A 1 221 ? -21.663 37.240 8.442 1.00 45.72 221 GLN A N 1
ATOM 1610 C CA . GLN A 1 221 ? -20.535 36.726 7.672 1.00 45.72 221 GLN A CA 1
ATOM 1611 C C . GLN A 1 221 ? -19.210 36.978 8.418 1.00 45.72 221 GLN A C 1
ATOM 1613 O O . GLN A 1 221 ? -18.962 38.112 8.839 1.00 45.72 221 GLN A O 1
ATOM 1618 N N . PRO A 1 222 ? -18.337 35.966 8.567 1.00 42.72 222 PRO A N 1
ATOM 1619 C CA . PRO A 1 222 ? -17.002 36.168 9.110 1.00 42.72 222 PRO A CA 1
ATOM 1620 C C . PRO A 1 222 ? -16.164 37.016 8.146 1.00 42.72 222 PRO A C 1
ATOM 1622 O O . PRO A 1 222 ? -16.168 36.799 6.933 1.00 42.72 222 PRO A O 1
ATOM 1625 N N . GLN A 1 223 ? -15.447 37.993 8.703 1.00 50.31 223 GLN A N 1
ATOM 1626 C CA . GLN A 1 223 ? -14.554 38.877 7.960 1.00 50.31 223 GLN A CA 1
ATOM 1627 C C . GLN A 1 223 ? -13.493 38.059 7.213 1.00 50.31 223 GLN A C 1
ATOM 1629 O O . GLN A 1 223 ? -12.759 37.266 7.804 1.00 50.31 223 GLN A O 1
ATOM 1634 N N . SER A 1 224 ? -13.427 38.256 5.898 1.00 43.56 224 SER A N 1
ATOM 1635 C CA . SER A 1 224 ? -12.454 37.628 5.010 1.00 43.56 224 SER A CA 1
ATOM 1636 C C . SER A 1 224 ? -11.033 38.046 5.386 1.00 43.56 224 SER A C 1
ATOM 1638 O O . SER A 1 224 ? -10.689 39.226 5.295 1.00 43.56 224 SER A O 1
ATOM 1640 N N . GLN A 1 225 ? -10.195 37.082 5.767 1.00 51.88 225 GLN A N 1
ATOM 1641 C CA . GLN A 1 225 ? -8.751 37.292 5.844 1.00 51.88 225 GLN A CA 1
ATOM 1642 C C . GLN A 1 225 ? -8.155 37.484 4.436 1.00 51.88 225 GLN A C 1
ATOM 1644 O O . GLN A 1 225 ? -8.663 36.903 3.470 1.00 51.88 225 GLN A O 1
ATOM 1649 N N . PRO A 1 226 ? -7.086 38.289 4.299 1.00 50.66 226 PRO A N 1
ATOM 1650 C CA . PRO A 1 226 ? -6.430 38.528 3.020 1.00 50.66 226 PRO A CA 1
ATOM 1651 C C . PRO A 1 226 ? -5.885 37.218 2.436 1.00 50.66 226 PRO A C 1
ATOM 1653 O O . PRO A 1 226 ? -5.119 36.500 3.078 1.00 50.66 226 PRO A O 1
ATOM 1656 N N . ARG A 1 227 ? -6.289 36.908 1.197 1.00 41.91 227 ARG A N 1
ATOM 1657 C CA . ARG A 1 227 ? -5.708 35.823 0.399 1.00 41.91 227 ARG A CA 1
ATOM 1658 C C . ARG A 1 227 ? -4.232 36.129 0.160 1.00 41.91 227 ARG A C 1
ATOM 1660 O O . ARG A 1 227 ? -3.905 37.096 -0.520 1.00 41.91 227 ARG A O 1
ATOM 1667 N N . HIS A 1 228 ? -3.352 35.280 0.680 1.00 48.34 228 HIS A N 1
ATOM 1668 C CA . HIS A 1 228 ? -1.991 35.191 0.174 1.00 48.34 228 HIS A CA 1
ATOM 1669 C C . HIS A 1 228 ? -2.035 34.472 -1.177 1.00 48.34 228 HIS A C 1
ATOM 1671 O O . HIS A 1 228 ? -2.255 33.262 -1.241 1.00 48.34 228 HIS A O 1
ATOM 1677 N N . ASP A 1 229 ? -1.866 35.235 -2.256 1.00 45.12 229 ASP A N 1
ATOM 1678 C CA . ASP A 1 229 ? -1.636 34.698 -3.594 1.00 45.12 229 ASP A CA 1
ATOM 1679 C C . ASP A 1 229 ? -0.312 33.925 -3.601 1.00 45.12 229 ASP A C 1
ATOM 1681 O O . ASP A 1 229 ? 0.780 34.490 -3.689 1.00 45.12 229 ASP A O 1
ATOM 1685 N N . HIS A 1 230 ? -0.402 32.601 -3.509 1.00 50.22 230 HIS A N 1
ATOM 1686 C CA . HIS A 1 230 ? 0.689 31.726 -3.904 1.00 50.22 230 HIS A CA 1
ATOM 1687 C C . HIS A 1 230 ? 0.679 31.644 -5.428 1.00 50.22 230 HIS A C 1
ATOM 1689 O O . HIS A 1 230 ? -0.074 30.873 -6.023 1.00 50.22 230 HIS A O 1
ATOM 1695 N N . GLY A 1 231 ? 1.497 32.488 -6.059 1.00 48.03 231 GLY A N 1
ATOM 1696 C CA . GLY A 1 231 ? 1.754 32.406 -7.490 1.00 48.03 231 GLY A CA 1
ATOM 1697 C C . GLY A 1 231 ? 2.191 30.987 -7.891 1.00 48.03 231 GLY A C 1
ATOM 1698 O O . GLY A 1 231 ? 2.842 30.295 -7.102 1.00 48.03 231 GLY A O 1
ATOM 1699 N N . PRO A 1 232 ? 1.833 30.525 -9.101 1.00 45.97 232 PRO A N 1
ATOM 1700 C CA . PRO A 1 232 ? 2.206 29.204 -9.582 1.00 45.97 232 PRO A CA 1
ATOM 1701 C C . PRO A 1 232 ? 3.729 29.055 -9.566 1.00 45.97 232 PRO A C 1
ATOM 1703 O O . PRO A 1 232 ? 4.451 29.833 -10.192 1.00 45.97 232 PRO A O 1
ATOM 1706 N N . VAL A 1 233 ? 4.218 28.038 -8.854 1.00 52.25 233 VAL A N 1
ATOM 1707 C CA . VAL A 1 233 ? 5.626 27.633 -8.889 1.00 52.25 233 VAL A CA 1
ATOM 1708 C C . VAL A 1 233 ? 5.880 27.002 -10.256 1.00 52.25 233 VAL A C 1
ATOM 1710 O O . VAL A 1 233 ? 5.758 25.793 -10.442 1.00 52.25 233 VAL A O 1
ATOM 1713 N N . TYR A 1 234 ? 6.185 27.838 -11.246 1.00 55.00 234 TYR A N 1
ATOM 1714 C CA . TYR A 1 234 ? 6.695 27.382 -12.530 1.00 55.00 234 TYR A CA 1
ATOM 1715 C C . TYR A 1 234 ? 8.069 26.758 -12.297 1.00 55.00 234 TYR A C 1
ATOM 1717 O O . TYR A 1 234 ? 9.042 27.444 -11.978 1.00 55.00 234 TYR A O 1
ATOM 1725 N N . MET A 1 235 ? 8.144 25.437 -12.443 1.00 55.53 235 MET A N 1
ATOM 1726 C CA . MET A 1 235 ? 9.417 24.739 -12.551 1.00 55.53 235 MET A CA 1
ATOM 1727 C C . MET A 1 235 ? 10.144 25.290 -13.784 1.00 55.53 235 MET A C 1
ATOM 1729 O O . MET A 1 235 ? 9.629 25.224 -14.901 1.00 55.53 235 MET A O 1
ATOM 1733 N N . ASP A 1 236 ? 11.323 25.873 -13.574 1.00 77.06 236 ASP A N 1
ATOM 1734 C CA . ASP A 1 236 ? 12.163 26.416 -14.639 1.00 77.06 236 ASP A CA 1
ATOM 1735 C C . ASP A 1 236 ? 12.639 25.272 -15.550 1.00 77.06 236 ASP A C 1
ATOM 1737 O O . ASP A 1 236 ? 13.622 24.580 -15.269 1.00 77.06 236 ASP A O 1
ATOM 1741 N N . TRP A 1 237 ? 11.902 25.042 -16.639 1.00 76.94 237 TRP A N 1
ATOM 1742 C CA . TRP A 1 237 ? 12.141 23.972 -17.612 1.00 76.94 237 TRP A CA 1
ATOM 1743 C C . TRP A 1 237 ? 13.562 24.001 -18.191 1.00 76.94 237 TRP A C 1
ATOM 1745 O O . TRP A 1 237 ? 14.085 22.960 -18.591 1.00 76.94 237 TRP A O 1
ATOM 1755 N N . LYS A 1 238 ? 14.229 25.162 -18.169 1.00 75.81 238 LYS A N 1
ATOM 1756 C CA . LYS A 1 238 ? 15.621 25.301 -18.606 1.00 75.81 238 LYS A CA 1
ATOM 1757 C C . LYS A 1 238 ? 16.583 24.565 -17.676 1.00 75.81 238 LYS A C 1
ATOM 1759 O O . LYS A 1 238 ? 17.541 23.959 -18.151 1.00 75.81 238 LYS A O 1
ATOM 1764 N N . ARG A 1 239 ? 16.311 24.545 -16.366 1.00 75.75 239 ARG A N 1
ATOM 1765 C CA . ARG A 1 239 ? 17.112 23.787 -15.391 1.00 75.75 239 ARG A CA 1
ATOM 1766 C C . ARG A 1 239 ? 16.907 22.284 -15.550 1.00 75.75 239 ARG A C 1
ATOM 1768 O O . ARG A 1 239 ? 17.883 21.542 -15.523 1.00 75.75 239 ARG A O 1
ATOM 1775 N N . ALA A 1 240 ? 15.672 21.841 -15.787 1.00 76.31 240 ALA A N 1
ATOM 1776 C CA . ALA A 1 240 ? 15.382 20.430 -16.047 1.00 76.31 240 ALA A CA 1
ATOM 1777 C C . ALA A 1 240 ? 16.058 19.930 -17.340 1.00 76.31 240 ALA A C 1
ATOM 1779 O O . ALA A 1 240 ? 16.666 18.859 -17.346 1.00 76.31 240 ALA A O 1
ATOM 1780 N N . ALA A 1 241 ? 16.027 20.731 -18.411 1.00 85.44 241 ALA A N 1
ATOM 1781 C CA . ALA A 1 241 ? 16.690 20.407 -19.674 1.00 85.44 241 ALA A CA 1
ATOM 1782 C C . ALA A 1 241 ? 18.223 20.334 -19.539 1.00 85.44 241 ALA A C 1
ATOM 1784 O O . ALA A 1 241 ? 18.846 19.426 -20.088 1.00 85.44 241 ALA A O 1
ATOM 1785 N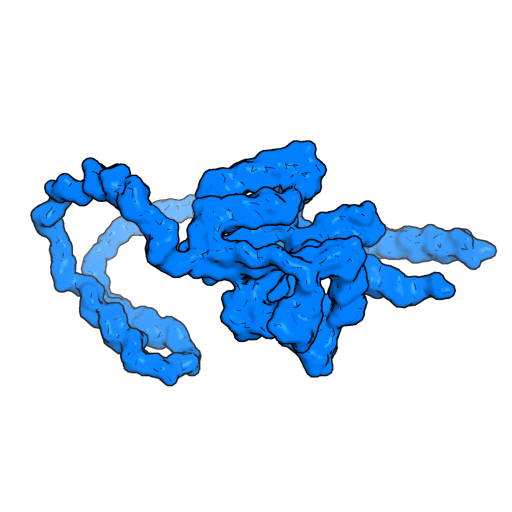 N . ALA A 1 242 ? 18.833 21.240 -18.768 1.00 87.44 242 ALA A N 1
ATOM 1786 C CA . ALA A 1 242 ? 20.277 21.236 -18.535 1.00 87.44 242 ALA A CA 1
ATOM 1787 C C . ALA A 1 242 ? 20.752 19.976 -17.789 1.00 87.44 242 ALA A C 1
ATOM 1789 O O . ALA A 1 242 ? 21.743 19.365 -18.184 1.00 87.44 242 ALA A O 1
ATOM 1790 N N . VAL A 1 243 ? 20.020 19.542 -16.754 1.00 85.94 243 VAL A N 1
ATOM 1791 C CA . VAL A 1 243 ? 20.346 18.319 -15.995 1.00 85.94 243 VAL A CA 1
ATOM 1792 C C . VAL A 1 243 ? 20.273 17.078 -16.889 1.00 85.94 243 VAL A C 1
ATOM 1794 O O . VAL A 1 243 ? 21.148 16.215 -16.818 1.00 85.94 243 VAL A O 1
ATOM 1797 N N . LEU A 1 244 ? 19.273 17.008 -17.773 1.00 91.62 244 LEU A N 1
ATOM 1798 C CA . LEU A 1 244 ? 19.114 15.889 -18.700 1.00 91.62 244 LEU A CA 1
ATOM 1799 C C . LEU A 1 244 ? 20.264 15.811 -19.718 1.00 91.62 244 LEU A C 1
ATOM 1801 O O . LEU A 1 244 ? 20.792 14.728 -19.960 1.00 91.62 244 LEU A O 1
ATOM 1805 N N . LEU A 1 245 ? 20.689 16.947 -20.279 1.00 92.62 245 LEU A N 1
ATOM 1806 C CA . LEU A 1 245 ? 21.798 16.994 -21.240 1.00 92.62 245 LEU A CA 1
ATOM 1807 C C . LEU A 1 245 ? 23.138 16.603 -20.605 1.00 92.62 245 LEU A C 1
ATOM 1809 O O . LEU A 1 245 ? 23.914 15.877 -21.225 1.00 92.62 245 LEU A O 1
ATOM 1813 N N . ILE A 1 246 ? 23.389 17.018 -19.360 1.00 91.31 246 ILE A N 1
ATOM 1814 C CA . ILE A 1 246 ? 24.592 16.622 -18.614 1.00 91.31 246 ILE A CA 1
ATOM 1815 C C . ILE A 1 246 ? 24.595 15.109 -18.368 1.00 91.31 246 ILE A C 1
ATOM 1817 O O . ILE A 1 246 ? 25.607 14.452 -18.606 1.00 91.31 246 ILE A O 1
ATOM 1821 N N . ALA A 1 247 ? 23.460 14.538 -17.955 1.00 85.81 247 ALA A N 1
ATOM 1822 C CA . ALA A 1 247 ? 23.342 13.098 -17.741 1.00 85.81 247 ALA A CA 1
ATOM 1823 C C . ALA A 1 247 ? 23.600 12.301 -19.033 1.00 85.81 247 ALA A C 1
ATOM 1825 O O . ALA A 1 247 ? 24.327 11.309 -19.005 1.00 85.81 247 ALA A O 1
ATOM 1826 N N . ILE A 1 248 ? 23.070 12.761 -20.173 1.00 92.75 248 ILE A N 1
ATOM 1827 C CA . ILE A 1 248 ? 23.320 12.146 -21.486 1.00 92.75 248 ILE A CA 1
ATOM 1828 C C . ILE A 1 248 ? 24.804 12.245 -21.862 1.00 92.75 248 ILE A C 1
ATOM 1830 O O . ILE A 1 248 ? 25.381 11.256 -22.306 1.00 92.75 248 ILE A O 1
ATOM 1834 N N . GLY A 1 249 ? 25.438 13.402 -21.649 1.00 93.81 249 GLY A N 1
ATOM 1835 C CA . GLY A 1 249 ? 26.861 13.603 -21.936 1.00 93.81 249 GLY A CA 1
ATOM 1836 C C . GLY A 1 249 ? 27.775 12.675 -21.132 1.00 93.81 249 GLY A C 1
ATOM 1837 O O . GLY A 1 249 ? 28.683 12.075 -21.701 1.00 93.81 249 GLY A O 1
ATOM 1838 N N . ILE A 1 250 ? 27.502 12.493 -19.836 1.00 90.44 250 ILE A N 1
ATOM 1839 C CA . ILE A 1 250 ? 28.268 11.579 -18.969 1.00 90.44 250 ILE A CA 1
ATOM 1840 C C . ILE A 1 250 ? 28.121 10.133 -19.443 1.00 90.44 250 ILE A C 1
ATOM 1842 O O . ILE A 1 250 ? 29.112 9.413 -19.524 1.00 90.44 250 ILE A O 1
ATOM 1846 N N . VAL A 1 251 ? 26.900 9.709 -19.786 1.00 89.12 251 VAL A N 1
ATOM 1847 C CA . VAL A 1 251 ? 26.676 8.362 -20.321 1.00 89.12 251 VAL A CA 1
ATOM 1848 C C . VAL A 1 251 ? 27.429 8.191 -21.634 1.00 89.12 251 VAL A C 1
ATOM 1850 O O . VAL A 1 251 ? 28.143 7.216 -21.779 1.00 89.12 251 VAL A O 1
ATOM 1853 N N . LEU A 1 252 ? 27.356 9.132 -22.573 1.00 91.62 252 LEU A N 1
ATOM 1854 C CA . LEU A 1 252 ? 28.081 8.996 -23.841 1.00 91.62 252 LEU A CA 1
ATOM 1855 C C . LEU A 1 252 ? 29.605 8.942 -23.650 1.00 91.62 252 LEU A C 1
ATOM 1857 O O . LEU A 1 252 ? 30.257 8.152 -24.322 1.00 91.62 252 LEU A O 1
ATOM 1861 N N . TRP A 1 253 ? 30.162 9.714 -22.712 1.00 86.81 253 TRP A N 1
ATOM 1862 C CA . TRP A 1 253 ? 31.604 9.731 -22.439 1.00 86.81 253 TRP A CA 1
ATOM 1863 C C . TRP A 1 253 ? 32.139 8.417 -21.855 1.00 86.81 253 TRP A C 1
ATOM 1865 O O . TRP A 1 253 ? 33.261 8.035 -22.148 1.00 86.81 253 TRP A O 1
ATOM 1875 N N . VAL A 1 254 ? 31.343 7.698 -21.061 1.00 86.12 254 VAL A N 1
ATOM 1876 C CA . VAL A 1 254 ? 31.755 6.407 -20.476 1.00 86.12 254 VAL A CA 1
ATOM 1877 C C . VAL A 1 254 ? 31.794 5.275 -21.516 1.00 86.12 254 VAL A C 1
ATOM 1879 O O . VAL A 1 254 ? 32.446 4.259 -21.291 1.00 86.12 254 VAL A O 1
ATOM 1882 N N . PHE A 1 255 ? 31.089 5.426 -22.641 1.00 80.69 255 PHE A N 1
ATOM 1883 C CA . PHE A 1 255 ? 30.944 4.386 -23.668 1.00 80.69 255 PHE A CA 1
ATOM 1884 C C . PHE A 1 255 ? 31.713 4.676 -24.973 1.00 80.69 255 PHE A C 1
ATOM 1886 O O . PHE A 1 255 ? 31.575 3.906 -25.926 1.00 80.69 255 PHE A O 1
ATOM 1893 N N . LEU A 1 256 ? 32.501 5.755 -25.017 1.00 82.81 256 LEU A N 1
ATOM 1894 C CA . LEU A 1 256 ? 33.427 6.117 -26.100 1.00 82.81 256 LEU A CA 1
ATOM 1895 C C . LEU A 1 256 ? 34.870 5.853 -25.663 1.00 82.81 256 LEU A C 1
ATOM 1897 O O . LEU A 1 256 ? 35.633 5.333 -26.504 1.00 82.81 256 LEU A O 1
#